Protein AF-A0A1J8PII7-F1 (afdb_monomer)

pLDDT: mean 74.42, std 17.05, range [31.91, 94.94]

Organism: NCBI:txid180088

Secondary structure (DSSP, 8-state):
-----------S-------GGG-HHHHHHHHHHHHS---HHHHHHHHHHHHGGG--HHHHHHHHHHHHTTTT-HHHHHHHHHHHHHHHHH--S-----------HHHHHHHHHHHHHHHHHHHTT-S-SSPPPHHHHHS-HHHH---------S--SHHHHHHHHHHHHHHTT----------------------HHHHHHHHHHHHHHHHHHS-HHHHHHHHHHHHHHHHHHHHHHHHHS----GGGGS--

Solvent-accessible surface area (backbone atoms only — not comparable to full-atom values): 15780 Å² total; per-residue (Å²): 136,82,85,84,80,87,77,77,78,80,68,90,77,66,73,73,68,87,46,62,71,64,38,68,66,53,55,47,46,54,49,46,39,49,77,40,99,56,53,68,72,57,43,51,50,50,40,38,71,74,44,45,95,60,52,50,66,82,80,44,45,67,58,54,48,42,40,64,73,28,74,86,38,52,66,58,20,50,52,47,46,52,52,50,45,51,52,42,64,64,54,67,85,79,74,78,75,74,66,86,70,71,84,45,71,65,56,57,49,50,54,49,55,50,51,49,52,53,49,54,37,38,76,69,68,73,51,80,82,80,82,78,50,72,64,47,72,76,57,39,70,73,73,74,58,68,61,79,72,69,70,72,87,74,66,68,66,58,55,57,53,50,51,54,50,49,52,53,40,58,74,70,68,66,73,80,87,73,91,72,90,75,94,72,93,73,93,70,90,68,71,86,70,78,45,74,66,56,52,52,52,48,47,52,52,49,46,56,48,27,76,74,75,44,57,72,70,60,30,51,54,51,43,53,52,47,52,52,50,53,51,51,53,51,50,53,48,62,71,66,54,76,78,79,54,74,68,76,80,67,76,123

Sequence (252 aa):
MKPDHTQIQFDPTAASDTRPHADPVAWKIIRTFATTEMSLPNAERGLQAHLGDRYVDSDWRPALNAVINAEEDMEMASNAIDALKQAACRRTGLRIRIPARPRSDQLSSAEAELMQSVNDLKARNRIFGELPTIDELLDPAEERDMGEFSAFEGSGDKAIADEVRRE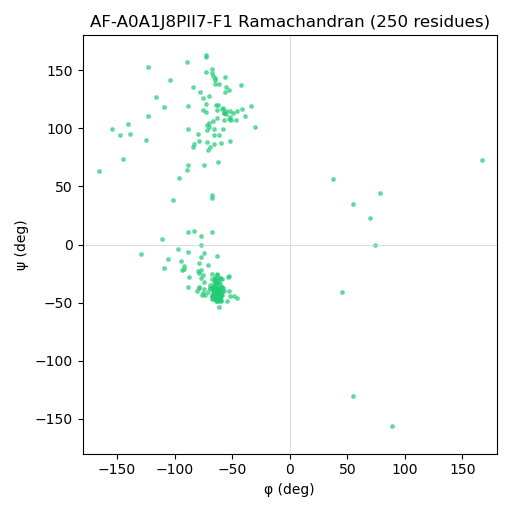IAVANGKVIDVDSDDDNDDVDDAHSLITRTDLFDLCQRIEAGCMQFGDPQFSLNLSVQLRIFRGTLRREELMTVKQSSLDQFFSV

Radius of gyration: 34.21 Å; Cα contacts (8 Å, |Δi|>4): 91; chains: 1; bounding box: 112×73×70 Å

Structure (mmCIF, N/CA/C/O backbone):
data_AF-A0A1J8PII7-F1
#
_entry.id   AF-A0A1J8PII7-F1
#
loop_
_atom_site.group_PDB
_atom_site.id
_atom_site.type_symbol
_atom_site.label_atom_id
_atom_site.label_alt_id
_atom_site.label_comp_id
_atom_site.label_asym_id
_atom_site.label_entity_id
_atom_site.label_seq_id
_atom_site.pdbx_PDB_ins_code
_atom_site.Cartn_x
_atom_site.Cartn_y
_atom_site.Cartn_z
_atom_site.occupancy
_atom_site.B_iso_or_equiv
_atom_site.auth_seq_id
_atom_site.auth_comp_id
_atom_site.auth_asym_id
_atom_site.auth_atom_id
_atom_site.pdbx_PDB_model_num
ATOM 1 N N . MET A 1 1 ? 64.831 6.147 -20.518 1.00 39.62 1 MET A N 1
ATOM 2 C CA . MET A 1 1 ? 64.067 5.226 -21.387 1.00 39.62 1 MET A CA 1
ATOM 3 C C . MET A 1 1 ? 63.007 4.560 -20.529 1.00 39.62 1 MET A C 1
ATOM 5 O O . MET A 1 1 ? 63.363 3.882 -19.577 1.00 39.62 1 MET A O 1
ATOM 9 N N . LYS A 1 2 ? 61.730 4.854 -20.791 1.00 44.66 2 LYS A N 1
ATOM 10 C CA . LYS A 1 2 ? 60.579 4.185 -20.169 1.00 44.66 2 LYS A CA 1
ATOM 11 C C . LYS A 1 2 ? 60.290 2.903 -20.956 1.00 44.66 2 LYS A C 1
ATOM 13 O O . LYS A 1 2 ? 60.257 3.003 -22.181 1.00 44.66 2 LYS A O 1
ATOM 18 N N . PRO A 1 3 ? 60.036 1.754 -20.318 1.00 43.28 3 PRO A N 1
ATOM 19 C CA . PRO A 1 3 ? 59.272 0.702 -20.954 1.00 43.28 3 PRO A CA 1
ATOM 20 C C . PRO A 1 3 ? 57.790 0.952 -20.653 1.00 43.28 3 PRO A C 1
ATOM 22 O O . PRO A 1 3 ? 57.302 0.669 -19.561 1.00 43.28 3 PRO A O 1
ATOM 25 N N . ASP A 1 4 ? 57.103 1.542 -21.628 1.00 46.56 4 ASP A N 1
ATOM 26 C CA . ASP A 1 4 ? 55.694 1.234 -21.862 1.00 46.56 4 ASP A CA 1
ATOM 27 C C . ASP A 1 4 ? 55.609 -0.229 -22.299 1.00 46.56 4 ASP A C 1
ATOM 29 O O . ASP A 1 4 ? 56.465 -0.660 -23.065 1.00 46.56 4 ASP A O 1
ATOM 33 N N . HIS A 1 5 ? 54.617 -0.965 -21.790 1.00 39.31 5 HIS A N 1
ATOM 34 C CA . HIS A 1 5 ? 53.821 -1.997 -22.478 1.00 39.31 5 HIS A CA 1
ATOM 35 C C . HIS A 1 5 ? 53.029 -2.801 -21.435 1.00 39.31 5 HIS A C 1
ATOM 37 O O . HIS A 1 5 ? 53.301 -3.970 -21.178 1.00 39.31 5 HIS A O 1
ATOM 43 N N . THR A 1 6 ? 51.994 -2.187 -20.860 1.00 40.97 6 THR A N 1
ATOM 44 C CA . THR A 1 6 ? 50.902 -2.952 -20.246 1.00 40.97 6 THR A CA 1
ATOM 45 C C . THR A 1 6 ? 49.929 -3.323 -21.362 1.00 40.97 6 THR A C 1
ATOM 47 O O . THR A 1 6 ? 48.962 -2.611 -21.624 1.00 40.97 6 THR A O 1
ATOM 50 N N . GLN A 1 7 ? 50.211 -4.417 -22.074 1.00 43.34 7 GLN A N 1
ATOM 51 C CA . GLN A 1 7 ? 49.176 -5.104 -22.843 1.00 43.34 7 GLN A CA 1
ATOM 52 C C . GLN A 1 7 ? 48.232 -5.761 -21.839 1.00 43.34 7 GLN A C 1
ATOM 54 O O . GLN A 1 7 ? 48.547 -6.794 -21.253 1.00 43.34 7 GLN A O 1
ATOM 59 N N . ILE A 1 8 ? 47.082 -5.132 -21.613 1.00 44.41 8 ILE A N 1
ATOM 60 C CA . ILE A 1 8 ? 45.964 -5.764 -20.920 1.00 44.41 8 ILE A CA 1
ATOM 61 C C . ILE A 1 8 ? 45.403 -6.797 -21.897 1.00 44.41 8 ILE A C 1
ATOM 63 O O . ILE A 1 8 ? 44.676 -6.454 -22.830 1.00 44.41 8 ILE A O 1
ATOM 67 N N . GLN A 1 9 ? 45.799 -8.058 -21.721 1.00 37.16 9 GLN A N 1
ATOM 68 C CA . GLN A 1 9 ? 45.083 -9.185 -22.303 1.00 37.16 9 GLN A CA 1
ATOM 69 C C . GLN A 1 9 ? 43.636 -9.117 -21.807 1.00 37.16 9 GLN A C 1
ATOM 71 O O . GLN A 1 9 ? 43.369 -9.254 -20.615 1.00 37.16 9 GLN A O 1
ATOM 76 N N . PHE A 1 10 ? 42.705 -8.868 -22.725 1.00 39.44 10 PHE A N 1
ATOM 77 C CA . PHE A 1 10 ? 41.295 -9.131 -22.483 1.00 39.44 10 PHE A CA 1
ATOM 78 C C . PHE A 1 10 ? 41.109 -10.646 -22.490 1.00 39.44 10 PHE A C 1
ATOM 80 O O . PHE A 1 10 ? 41.112 -11.274 -23.548 1.00 39.44 10 PHE A O 1
ATOM 87 N N . ASP A 1 11 ? 40.973 -11.223 -21.301 1.00 31.91 11 ASP A N 1
ATOM 88 C CA . ASP A 1 11 ? 40.460 -12.577 -21.135 1.00 31.91 11 ASP A CA 1
ATOM 89 C C . ASP A 1 11 ? 39.013 -12.621 -21.668 1.00 31.91 11 ASP A C 1
ATOM 91 O O . ASP A 1 11 ? 38.151 -11.909 -21.142 1.00 31.91 11 ASP A O 1
ATOM 95 N N . PRO A 1 12 ? 38.684 -13.446 -22.681 1.00 42.97 12 PRO A N 1
ATOM 96 C CA . PRO A 1 12 ? 37.316 -13.573 -23.190 1.00 42.97 12 PRO A CA 1
ATOM 97 C C . PRO A 1 12 ? 36.425 -14.424 -22.268 1.00 42.97 12 PRO A C 1
ATOM 99 O O . PRO A 1 12 ? 35.277 -14.707 -22.596 1.00 42.97 12 PRO A O 1
ATOM 102 N N . THR A 1 13 ? 36.931 -14.806 -21.095 1.00 41.41 13 THR A N 1
ATOM 103 C CA . THR A 1 13 ? 36.223 -15.597 -20.083 1.00 41.41 13 THR A CA 1
ATOM 104 C C . THR A 1 13 ? 35.705 -14.699 -18.958 1.00 41.41 13 THR A C 1
ATOM 106 O O . THR A 1 13 ? 35.747 -15.055 -17.782 1.00 41.41 13 THR A O 1
ATOM 109 N N . ALA A 1 14 ? 35.222 -13.500 -19.298 1.00 42.03 14 ALA A N 1
ATOM 110 C CA . ALA A 1 14 ? 34.395 -12.727 -18.384 1.00 42.03 14 ALA A CA 1
ATOM 111 C C . ALA A 1 14 ? 33.098 -13.516 -18.194 1.00 42.03 14 ALA A C 1
ATOM 113 O O . ALA A 1 14 ? 32.235 -13.524 -19.072 1.00 42.03 14 ALA A O 1
ATOM 114 N N . ALA A 1 15 ? 33.032 -14.250 -17.081 1.00 41.88 15 ALA A N 1
ATOM 115 C CA . ALA A 1 15 ? 31.886 -15.023 -16.645 1.00 41.88 15 ALA A CA 1
ATOM 116 C C . ALA A 1 15 ? 30.608 -14.243 -16.955 1.00 41.88 15 ALA A C 1
ATOM 118 O O . ALA A 1 15 ? 30.361 -13.185 -16.378 1.00 41.88 15 ALA A O 1
ATOM 119 N N . SER A 1 16 ? 29.840 -14.750 -17.920 1.00 46.72 16 SER A N 1
ATOM 120 C CA . SER A 1 16 ? 28.511 -14.260 -18.241 1.00 46.72 16 SER A CA 1
ATOM 121 C C . SER A 1 16 ? 27.739 -14.207 -16.937 1.00 46.72 16 SER A C 1
ATOM 123 O O . SER A 1 16 ? 27.432 -15.254 -16.364 1.00 46.72 16 SER A O 1
ATOM 125 N N . ASP A 1 17 ? 27.512 -12.993 -16.446 1.00 50.22 17 ASP A N 1
ATOM 126 C CA . ASP A 1 17 ? 26.761 -12.737 -15.234 1.00 50.22 17 ASP A CA 1
ATOM 127 C C . ASP A 1 17 ? 25.427 -13.469 -15.409 1.00 50.22 17 ASP A C 1
ATOM 129 O O . ASP A 1 17 ? 24.624 -13.133 -16.277 1.00 50.22 17 ASP A O 1
ATOM 133 N N . THR A 1 18 ? 25.233 -14.570 -14.679 1.00 58.22 18 THR A N 1
ATOM 134 C CA . THR A 1 18 ? 24.184 -15.585 -14.912 1.00 58.22 18 THR A CA 1
ATOM 135 C C . THR A 1 18 ? 22.765 -15.064 -14.662 1.00 58.22 18 THR A C 1
ATOM 137 O O . THR A 1 18 ? 21.802 -15.827 -14.589 1.00 58.22 18 THR A O 1
ATOM 140 N N . ARG A 1 19 ? 22.630 -13.753 -14.490 1.00 68.19 19 ARG A N 1
ATOM 141 C CA . ARG A 1 19 ? 21.420 -13.043 -14.135 1.00 68.19 19 ARG A CA 1
ATOM 142 C C . ARG A 1 19 ? 20.659 -12.683 -15.414 1.00 68.19 19 ARG A C 1
ATOM 144 O O . ARG A 1 19 ? 21.180 -11.917 -16.218 1.00 68.19 19 ARG A O 1
ATOM 151 N N . PRO A 1 20 ? 19.414 -13.166 -15.589 1.00 69.38 20 PRO A N 1
ATOM 152 C CA . PRO A 1 20 ? 18.610 -12.876 -16.779 1.00 69.38 20 PRO A CA 1
ATOM 153 C C . PRO A 1 20 ? 18.512 -11.368 -17.047 1.00 69.38 20 PRO A C 1
ATOM 155 O O . PRO A 1 20 ? 18.669 -10.917 -18.171 1.00 69.38 20 PRO A O 1
ATOM 158 N N . HIS A 1 21 ? 18.357 -10.574 -15.986 1.00 74.25 21 HIS A N 1
ATOM 159 C CA . HIS A 1 21 ? 18.218 -9.117 -16.035 1.00 74.25 21 HIS A CA 1
ATOM 160 C C . HIS A 1 21 ? 19.519 -8.350 -16.339 1.00 74.25 21 HIS A C 1
ATOM 162 O O . HIS A 1 21 ? 19.471 -7.137 -16.533 1.00 74.25 21 HIS A O 1
ATOM 168 N N . ALA A 1 22 ? 20.670 -9.026 -16.388 1.00 74.44 22 ALA A N 1
ATOM 169 C CA . ALA A 1 22 ? 21.935 -8.463 -16.858 1.00 74.44 22 ALA A CA 1
ATOM 170 C C . ALA A 1 22 ? 22.210 -8.808 -18.335 1.00 74.44 22 ALA A C 1
ATOM 172 O O . ALA A 1 22 ? 23.195 -8.332 -18.896 1.00 74.44 22 ALA A O 1
ATOM 173 N N . ASP A 1 23 ? 21.350 -9.613 -18.976 1.00 81.88 23 ASP A N 1
ATOM 174 C CA . ASP A 1 23 ? 21.558 -10.076 -20.345 1.00 81.88 23 ASP A CA 1
ATOM 175 C C . ASP A 1 23 ? 21.324 -8.931 -21.356 1.00 81.88 23 ASP A C 1
ATOM 177 O O . ASP A 1 23 ? 20.197 -8.441 -21.513 1.00 81.88 23 ASP A O 1
ATOM 181 N N . PRO A 1 24 ? 22.372 -8.477 -22.071 1.00 81.75 24 PRO A N 1
ATOM 182 C CA . PRO A 1 24 ? 22.264 -7.357 -22.998 1.00 81.75 24 PRO A CA 1
ATOM 183 C C . PRO A 1 24 ? 21.402 -7.677 -24.226 1.00 81.75 24 PRO A C 1
ATOM 185 O O . PRO A 1 24 ? 20.841 -6.758 -24.825 1.00 81.75 24 PRO A O 1
ATOM 188 N N . VAL A 1 25 ? 21.281 -8.951 -24.606 1.00 85.31 25 VAL A N 1
ATOM 189 C CA . VAL A 1 25 ? 20.472 -9.390 -25.748 1.00 85.31 25 VAL A CA 1
ATOM 190 C C . VAL A 1 25 ? 18.993 -9.421 -25.364 1.00 85.31 25 VAL A C 1
ATOM 192 O O . VAL A 1 25 ? 18.162 -8.970 -26.149 1.00 85.31 25 VAL A O 1
ATOM 195 N N . ALA A 1 26 ? 18.659 -9.815 -24.133 1.00 87.00 26 ALA A N 1
ATOM 196 C CA . ALA A 1 26 ? 17.288 -9.719 -23.627 1.00 87.00 26 ALA A CA 1
ATOM 197 C C . ALA A 1 26 ? 16.787 -8.261 -23.590 1.00 87.00 26 ALA A C 1
ATOM 199 O O . ALA A 1 26 ? 15.708 -7.953 -24.093 1.00 87.00 26 ALA A O 1
ATOM 200 N N . TRP A 1 27 ? 17.615 -7.321 -23.120 1.00 88.56 27 TRP A N 1
ATOM 201 C CA . TRP A 1 27 ? 17.285 -5.889 -23.178 1.00 88.56 27 TRP A CA 1
ATOM 202 C C . TRP A 1 27 ? 17.181 -5.343 -24.607 1.00 88.56 27 TRP A C 1
ATOM 204 O O . TRP A 1 27 ? 16.422 -4.406 -24.849 1.00 88.56 27 TRP A O 1
ATOM 214 N N . LYS A 1 28 ? 17.911 -5.920 -25.570 1.00 89.00 28 LYS A N 1
ATOM 215 C CA . LYS A 1 28 ? 17.776 -5.568 -26.990 1.00 89.00 28 LYS A CA 1
ATOM 216 C C . LYS A 1 28 ? 16.407 -5.980 -27.543 1.00 89.00 28 LYS A C 1
ATOM 218 O O . LYS A 1 28 ? 15.841 -5.232 -28.336 1.00 89.00 28 LYS A O 1
ATOM 223 N N . ILE A 1 29 ? 15.864 -7.117 -27.105 1.00 89.25 29 ILE A N 1
ATOM 224 C CA . ILE A 1 29 ? 14.519 -7.581 -27.485 1.00 89.25 29 ILE A CA 1
ATOM 225 C C . ILE A 1 29 ? 13.457 -6.609 -26.956 1.00 89.25 29 ILE A C 1
ATOM 227 O O . ILE A 1 29 ? 12.625 -6.153 -27.733 1.00 89.25 29 ILE A O 1
ATOM 231 N N . ILE A 1 30 ? 13.555 -6.196 -25.687 1.00 88.00 30 ILE A N 1
ATOM 232 C CA . ILE A 1 30 ? 12.675 -5.168 -25.098 1.00 88.00 30 ILE A CA 1
ATOM 233 C C . ILE A 1 30 ? 12.766 -3.840 -25.862 1.00 88.00 30 ILE A C 1
ATOM 235 O O . ILE A 1 30 ? 11.753 -3.219 -26.163 1.00 88.00 30 ILE A O 1
ATOM 239 N N . ARG A 1 31 ? 13.976 -3.409 -26.231 1.00 87.19 31 ARG A N 1
ATOM 240 C CA . ARG A 1 31 ? 14.154 -2.190 -27.031 1.00 87.19 31 ARG A CA 1
ATOM 241 C C . ARG A 1 31 ? 13.533 -2.304 -28.420 1.00 87.19 31 ARG A C 1
ATOM 243 O O . ARG A 1 31 ? 12.958 -1.342 -28.900 1.00 87.19 31 ARG A O 1
ATOM 250 N N . THR A 1 32 ? 13.630 -3.476 -29.041 1.00 87.56 32 THR A N 1
ATOM 251 C CA . THR A 1 32 ? 13.004 -3.739 -30.346 1.00 87.56 32 THR A CA 1
ATOM 252 C C . THR A 1 32 ? 11.481 -3.705 -30.235 1.00 87.56 32 THR A C 1
ATOM 254 O O . THR A 1 32 ? 10.823 -3.194 -31.132 1.00 87.56 32 THR A O 1
ATOM 257 N N . PHE A 1 33 ? 10.926 -4.187 -29.120 1.00 87.44 33 PHE A N 1
ATOM 258 C CA . PHE A 1 33 ? 9.502 -4.061 -28.808 1.00 87.44 33 PHE A CA 1
ATOM 259 C C . PHE A 1 33 ? 9.063 -2.597 -28.643 1.00 87.44 33 PHE A C 1
ATOM 261 O O . PHE A 1 33 ? 7.987 -2.243 -29.097 1.00 87.44 33 PHE A O 1
ATOM 268 N N . ALA A 1 34 ? 9.909 -1.735 -28.073 1.00 84.50 34 ALA A N 1
ATOM 269 C CA . ALA A 1 34 ? 9.610 -0.309 -27.924 1.00 84.50 34 ALA A CA 1
ATOM 270 C C . ALA A 1 34 ? 9.726 0.509 -29.222 1.00 84.50 34 ALA A C 1
ATOM 272 O O . ALA A 1 34 ? 9.103 1.558 -29.338 1.00 84.50 34 ALA A O 1
ATOM 273 N N . THR A 1 35 ? 10.549 0.074 -30.180 1.00 83.62 35 THR A N 1
ATOM 274 C CA . THR A 1 35 ? 10.832 0.843 -31.406 1.00 83.62 35 THR A CA 1
ATOM 275 C C . THR A 1 35 ? 10.148 0.307 -32.659 1.00 83.62 35 THR A C 1
ATOM 277 O O . THR A 1 35 ? 10.168 0.967 -33.694 1.00 83.62 35 THR A O 1
ATOM 280 N N . THR A 1 36 ? 9.587 -0.899 -32.601 1.00 80.75 36 THR A N 1
ATOM 281 C CA . THR A 1 36 ? 8.949 -1.584 -33.734 1.00 80.75 36 THR A CA 1
ATOM 282 C C . THR A 1 36 ? 7.510 -1.923 -33.360 1.00 80.75 36 THR A C 1
ATOM 284 O O . THR A 1 36 ? 7.247 -2.189 -32.194 1.00 80.75 36 THR A O 1
ATOM 287 N N . GLU A 1 37 ? 6.599 -2.027 -34.335 1.00 75.81 37 GLU A N 1
ATOM 288 C CA . GLU A 1 37 ? 5.221 -2.542 -34.164 1.00 75.81 37 GLU A CA 1
ATOM 289 C C . GLU A 1 37 ? 5.178 -4.055 -33.840 1.00 75.81 37 GLU A C 1
ATOM 291 O O . GLU A 1 37 ? 4.416 -4.847 -34.396 1.00 75.81 37 GLU A O 1
ATOM 296 N N . MET A 1 38 ? 6.063 -4.517 -32.963 1.00 84.19 38 MET A N 1
ATOM 297 C CA . MET A 1 38 ? 6.067 -5.880 -32.471 1.00 84.19 38 MET A CA 1
ATOM 298 C C . ME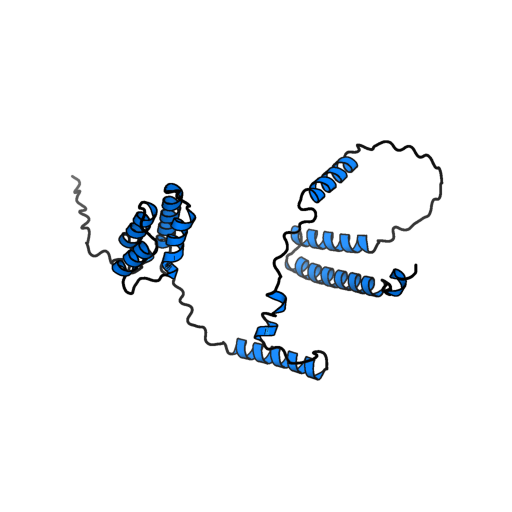T A 1 38 ? 4.972 -6.013 -31.411 1.00 84.19 38 MET A C 1
ATOM 300 O O . MET A 1 38 ? 4.905 -5.228 -30.479 1.00 84.19 38 MET A O 1
ATOM 304 N N . SER A 1 39 ? 4.125 -7.035 -31.507 1.00 86.25 39 SER A N 1
ATOM 305 C CA . SER A 1 39 ? 3.128 -7.323 -30.468 1.00 86.25 39 SER A CA 1
ATOM 306 C C . SER A 1 39 ? 3.778 -7.905 -29.205 1.00 86.25 39 SER A C 1
ATOM 308 O O . SER A 1 39 ? 4.702 -8.716 -29.326 1.00 86.25 39 SER A O 1
ATOM 310 N N . LEU A 1 40 ? 3.217 -7.630 -28.023 1.00 87.25 40 LEU A N 1
ATOM 311 C CA . LEU A 1 40 ? 3.673 -8.175 -26.732 1.00 87.25 40 LEU A CA 1
ATOM 312 C C . LEU A 1 40 ? 3.957 -9.699 -26.749 1.00 87.25 40 LEU A C 1
ATOM 314 O O . LEU A 1 40 ? 5.059 -10.087 -26.355 1.00 87.25 40 LEU A O 1
ATOM 318 N N . PRO A 1 41 ? 3.089 -10.573 -27.308 1.00 89.69 41 PRO A N 1
ATOM 319 C CA . PRO A 1 41 ? 3.357 -12.017 -27.340 1.00 89.69 41 PRO A CA 1
ATOM 320 C C . PRO A 1 41 ? 4.598 -12.409 -28.158 1.00 89.69 41 PRO A C 1
ATOM 322 O O . PRO A 1 41 ? 5.212 -13.448 -27.917 1.00 89.69 41 PRO A O 1
ATOM 325 N N . ASN A 1 42 ? 4.982 -11.597 -29.148 1.00 88.44 42 ASN A N 1
ATOM 326 C CA . ASN A 1 42 ? 6.190 -11.828 -29.942 1.00 88.44 42 ASN A CA 1
ATOM 327 C C . ASN A 1 42 ? 7.446 -11.388 -29.179 1.00 88.44 42 ASN A C 1
ATOM 329 O O . ASN A 1 42 ? 8.467 -12.072 -29.262 1.00 88.44 42 ASN A O 1
ATOM 333 N N . ALA A 1 43 ? 7.360 -10.303 -28.404 1.00 89.12 43 ALA A N 1
ATOM 334 C CA . ALA A 1 43 ? 8.437 -9.863 -27.522 1.00 89.12 43 ALA A CA 1
ATOM 335 C C . ALA A 1 43 ? 8.696 -10.889 -26.404 1.00 89.12 43 ALA A C 1
ATOM 337 O O . ALA A 1 43 ? 9.839 -11.296 -26.196 1.00 89.12 43 ALA A O 1
ATOM 338 N N . GLU A 1 44 ? 7.639 -11.384 -25.754 1.00 89.69 44 GLU A N 1
ATOM 339 C CA . GLU A 1 44 ? 7.716 -12.442 -24.737 1.00 89.69 44 GLU A CA 1
ATOM 340 C C . GLU A 1 44 ? 8.301 -13.736 -25.303 1.00 89.69 44 GLU A C 1
ATOM 342 O O . GLU A 1 44 ? 9.226 -14.301 -24.720 1.00 89.69 44 GLU A O 1
ATOM 347 N N . ARG A 1 45 ? 7.847 -14.170 -26.488 1.00 91.56 45 ARG A N 1
ATOM 348 C CA . ARG A 1 45 ? 8.415 -15.342 -27.169 1.00 91.56 45 ARG A CA 1
ATOM 349 C C . ARG A 1 45 ? 9.897 -15.150 -27.487 1.00 91.56 45 ARG A C 1
ATOM 351 O O . ARG A 1 45 ? 10.667 -16.095 -27.349 1.00 91.56 45 ARG A O 1
ATOM 358 N N . GLY A 1 46 ? 10.308 -13.946 -27.888 1.00 90.31 46 GLY A N 1
ATOM 359 C CA . GLY A 1 46 ? 11.714 -13.607 -28.112 1.00 90.31 46 GLY A CA 1
ATOM 360 C C . GLY A 1 46 ? 12.547 -13.721 -26.834 1.00 90.31 46 GLY A C 1
ATOM 361 O O . GLY A 1 46 ? 13.615 -14.334 -26.846 1.00 90.31 46 GLY A O 1
ATOM 362 N N . LEU A 1 47 ? 12.041 -13.188 -25.718 1.00 89.56 47 LEU A N 1
ATOM 363 C CA . LEU A 1 47 ? 12.692 -13.294 -24.410 1.00 89.56 47 LEU A CA 1
ATOM 364 C C . LEU A 1 47 ? 12.774 -14.743 -23.937 1.00 89.56 47 LEU A C 1
ATOM 366 O O . LEU A 1 47 ? 13.832 -15.169 -23.484 1.00 89.56 47 LEU A O 1
ATOM 370 N N . GLN A 1 48 ? 11.693 -15.507 -24.074 1.00 89.94 48 GLN A N 1
ATOM 371 C CA . GLN A 1 48 ? 11.640 -16.907 -23.674 1.00 89.94 48 GLN A CA 1
ATOM 372 C C . GLN A 1 48 ? 12.560 -17.778 -24.537 1.00 89.94 48 GLN A C 1
ATOM 374 O O . GLN A 1 48 ? 13.259 -18.633 -24.003 1.00 89.94 48 GLN A O 1
ATOM 379 N N . ALA A 1 49 ? 12.627 -17.540 -25.849 1.00 90.81 49 ALA A N 1
ATOM 380 C CA . ALA A 1 49 ? 13.539 -18.255 -26.739 1.00 90.81 49 ALA A CA 1
ATOM 381 C C . ALA A 1 49 ? 15.016 -17.960 -26.422 1.00 90.81 49 ALA A C 1
ATOM 383 O O . ALA A 1 49 ? 15.852 -18.855 -26.512 1.00 90.81 49 ALA A O 1
ATOM 384 N N . HIS A 1 50 ? 15.338 -16.719 -26.039 1.00 87.75 50 HIS A N 1
ATOM 385 C CA . HIS A 1 50 ? 16.709 -16.304 -25.724 1.00 87.75 50 HIS A CA 1
ATOM 386 C C . HIS A 1 50 ? 17.155 -16.708 -24.310 1.00 87.75 50 HIS A C 1
ATOM 388 O O . HIS A 1 50 ? 18.292 -17.128 -24.094 1.00 87.75 50 HIS A O 1
ATOM 394 N N . LEU A 1 51 ? 16.268 -16.589 -23.322 1.00 85.44 51 LEU A N 1
ATOM 395 C CA . LEU A 1 51 ? 16.582 -16.862 -21.918 1.00 85.44 51 LEU A CA 1
ATOM 396 C C . LEU A 1 51 ? 16.292 -18.313 -21.508 1.00 85.44 51 LEU A C 1
ATOM 398 O O . LEU A 1 51 ? 16.886 -18.781 -20.533 1.00 85.44 51 LEU A O 1
ATOM 402 N N . GLY A 1 52 ? 15.431 -19.025 -22.240 1.00 88.06 52 GLY A N 1
ATOM 403 C CA . GLY A 1 52 ? 15.030 -20.402 -21.950 1.00 88.06 52 GLY A CA 1
ATOM 404 C C . GLY A 1 52 ? 14.480 -20.541 -20.531 1.00 88.06 52 GLY A C 1
ATOM 405 O O . GLY A 1 52 ? 13.691 -19.713 -20.076 1.00 88.06 52 GLY A O 1
ATOM 406 N N . ASP A 1 53 ? 14.986 -21.527 -19.791 1.00 83.56 53 ASP A N 1
ATOM 407 C CA . ASP A 1 53 ? 14.618 -21.800 -18.391 1.00 83.56 53 ASP A CA 1
ATOM 408 C C . ASP A 1 53 ? 14.984 -20.666 -17.414 1.00 83.56 53 ASP A C 1
ATOM 410 O O . ASP A 1 53 ? 14.593 -20.680 -16.247 1.00 83.56 53 ASP A O 1
ATOM 414 N N . ARG A 1 54 ? 15.756 -19.669 -17.867 1.00 80.88 54 ARG A N 1
ATOM 415 C CA . ARG A 1 54 ? 16.109 -18.480 -17.079 1.00 80.88 54 ARG A CA 1
ATOM 416 C C . ARG A 1 54 ? 15.081 -17.353 -17.219 1.00 80.88 54 ARG A C 1
ATOM 418 O O . ARG A 1 54 ? 15.212 -16.336 -16.535 1.00 80.88 54 ARG A O 1
ATOM 425 N N . TYR A 1 55 ? 14.095 -17.495 -18.106 1.00 85.62 55 TYR A N 1
ATOM 426 C CA . TYR A 1 55 ? 13.013 -16.529 -18.247 1.00 85.62 55 TYR A CA 1
ATOM 427 C C . TYR A 1 55 ? 12.056 -16.626 -17.056 1.00 85.62 55 TYR A C 1
ATOM 429 O O . TYR A 1 55 ? 11.454 -17.665 -16.801 1.00 85.62 55 TYR A O 1
ATOM 437 N N . VAL A 1 56 ? 11.905 -15.516 -16.339 1.00 85.00 56 VAL A N 1
ATOM 438 C CA . VAL A 1 56 ? 10.913 -15.363 -15.277 1.00 85.00 56 VAL A CA 1
ATOM 439 C C . VAL A 1 56 ? 10.056 -14.166 -15.642 1.00 85.00 56 VAL A C 1
ATOM 441 O O . VAL A 1 56 ? 10.529 -13.033 -15.604 1.00 85.00 56 VAL A O 1
ATOM 444 N N . ASP A 1 57 ? 8.802 -14.418 -15.995 1.00 84.00 57 ASP A N 1
ATOM 445 C CA . ASP A 1 57 ? 7.852 -13.396 -16.440 1.00 84.00 57 ASP A CA 1
ATOM 446 C C . ASP A 1 57 ? 7.755 -12.215 -15.451 1.00 84.00 57 ASP A C 1
ATOM 448 O O . ASP A 1 57 ? 7.900 -11.057 -15.839 1.00 84.00 57 ASP A O 1
ATOM 452 N N . SER A 1 58 ? 7.679 -12.486 -14.141 1.00 83.50 58 SER A N 1
ATOM 453 C CA . SER A 1 58 ? 7.640 -11.438 -13.107 1.00 83.50 58 SER A CA 1
ATOM 454 C C . SER A 1 58 ? 8.858 -10.507 -13.105 1.00 83.50 58 SER A C 1
ATOM 456 O O . SER A 1 58 ? 8.737 -9.349 -12.713 1.00 83.50 58 SER A O 1
ATOM 458 N N . ASP A 1 59 ? 10.029 -10.999 -13.523 1.00 82.94 59 ASP A N 1
ATOM 459 C CA . ASP A 1 59 ? 11.259 -10.204 -13.571 1.00 82.94 59 ASP A CA 1
ATOM 460 C C . ASP A 1 59 ? 11.263 -9.249 -14.788 1.00 82.94 59 ASP A C 1
ATOM 462 O O . ASP A 1 59 ? 11.950 -8.227 -14.753 1.00 82.94 59 ASP A O 1
ATOM 466 N N . TRP A 1 60 ? 10.479 -9.542 -15.837 1.00 87.44 60 TRP A N 1
ATOM 467 C CA . TRP A 1 60 ? 10.434 -8.786 -17.099 1.00 87.44 60 TRP A CA 1
ATOM 468 C C . TRP A 1 60 ? 9.148 -7.979 -17.314 1.00 87.44 60 TRP A C 1
ATOM 470 O O . TRP A 1 60 ? 9.174 -7.000 -18.062 1.00 87.44 60 TRP A O 1
ATOM 480 N N . ARG A 1 61 ? 8.053 -8.309 -16.616 1.00 88.38 61 ARG A N 1
ATOM 481 C CA . ARG A 1 61 ? 6.787 -7.552 -16.639 1.00 88.38 61 ARG A CA 1
ATOM 482 C C . ARG A 1 61 ? 6.949 -6.044 -16.445 1.00 88.38 61 ARG A C 1
ATOM 484 O O . ARG A 1 61 ? 6.330 -5.309 -17.207 1.00 88.38 61 ARG A O 1
ATOM 491 N N . PRO A 1 62 ? 7.773 -5.538 -15.503 1.00 87.50 62 PRO A N 1
ATOM 492 C CA . PRO A 1 62 ? 7.949 -4.094 -15.353 1.00 87.50 62 PRO A CA 1
ATOM 493 C C . PRO A 1 62 ? 8.499 -3.423 -16.617 1.00 87.50 62 PRO A C 1
ATOM 495 O O . PRO A 1 62 ? 8.087 -2.318 -16.949 1.00 87.50 62 PRO A O 1
ATOM 498 N N . ALA A 1 63 ? 9.397 -4.098 -17.342 1.00 85.81 63 ALA A N 1
ATOM 499 C CA . ALA A 1 63 ? 9.966 -3.583 -18.583 1.00 85.81 63 ALA A CA 1
ATOM 500 C C . ALA A 1 63 ? 8.967 -3.644 -19.747 1.00 85.81 63 ALA A C 1
ATOM 502 O O . ALA A 1 63 ? 8.899 -2.708 -20.534 1.00 85.81 63 ALA A O 1
ATOM 503 N N . LEU A 1 64 ? 8.165 -4.710 -19.833 1.00 87.06 64 LEU A N 1
ATOM 504 C CA . LEU A 1 64 ? 7.112 -4.842 -20.845 1.00 87.06 64 LEU A CA 1
ATOM 505 C C . LEU A 1 64 ? 5.984 -3.824 -20.623 1.00 87.06 64 LEU A C 1
ATOM 507 O O . LEU A 1 64 ? 5.588 -3.135 -21.558 1.00 87.06 64 LEU A O 1
ATOM 511 N N . ASN A 1 65 ? 5.536 -3.654 -19.377 1.00 87.50 65 ASN A N 1
ATOM 512 C CA . ASN A 1 65 ? 4.525 -2.661 -19.017 1.00 87.50 65 ASN A CA 1
ATOM 513 C C . ASN A 1 65 ? 5.014 -1.231 -19.242 1.00 87.50 65 ASN A C 1
ATOM 515 O O . ASN A 1 65 ? 4.227 -0.392 -19.653 1.00 87.50 65 ASN A O 1
ATOM 519 N N . ALA A 1 66 ? 6.298 -0.942 -19.012 1.00 86.44 66 ALA A N 1
ATOM 520 C CA . ALA A 1 66 ? 6.852 0.380 -19.297 1.00 86.44 66 ALA A CA 1
ATOM 521 C C . ALA A 1 66 ? 6.738 0.756 -20.783 1.00 86.44 66 ALA A C 1
ATOM 523 O O . ALA A 1 66 ? 6.526 1.921 -21.093 1.00 86.44 66 ALA A O 1
ATOM 524 N N . VAL A 1 67 ? 6.843 -0.220 -21.691 1.00 85.31 67 VAL A N 1
ATOM 525 C CA . VAL A 1 67 ? 6.643 0.003 -23.130 1.00 85.31 67 VAL A CA 1
ATOM 526 C C . VAL A 1 67 ? 5.163 0.164 -23.468 1.00 85.31 67 VAL A C 1
ATOM 528 O O . VAL A 1 67 ? 4.811 1.050 -24.233 1.00 85.31 67 VAL A O 1
ATOM 531 N N . ILE A 1 68 ? 4.292 -0.658 -22.875 1.00 85.88 68 ILE A N 1
ATOM 532 C CA . ILE A 1 68 ? 2.839 -0.595 -23.110 1.00 85.88 68 ILE A CA 1
ATOM 533 C C . ILE A 1 68 ? 2.250 0.726 -22.597 1.00 85.88 68 ILE A C 1
ATOM 535 O O . ILE A 1 68 ? 1.451 1.353 -23.281 1.00 85.88 68 ILE A O 1
ATOM 539 N N . ASN A 1 69 ? 2.674 1.166 -21.413 1.00 85.31 69 ASN A N 1
ATOM 540 C CA . ASN A 1 69 ? 2.174 2.376 -20.759 1.00 85.31 69 ASN A CA 1
ATOM 541 C C . ASN A 1 69 ? 2.745 3.668 -21.352 1.00 85.31 69 ASN A C 1
ATOM 543 O O . ASN A 1 69 ? 2.291 4.745 -20.985 1.00 85.31 69 ASN A O 1
ATOM 547 N N . ALA A 1 70 ? 3.758 3.582 -22.217 1.00 83.69 70 ALA A N 1
ATOM 548 C CA . ALA A 1 70 ? 4.332 4.754 -22.862 1.00 83.69 70 ALA A CA 1
ATOM 549 C C . ALA A 1 70 ? 3.461 5.290 -24.012 1.00 83.69 70 ALA A C 1
ATOM 551 O O . ALA A 1 70 ? 3.867 6.270 -24.615 1.00 83.69 70 ALA A O 1
ATOM 552 N N . GLU A 1 71 ? 2.305 4.671 -24.315 1.00 68.25 71 GLU A N 1
ATOM 553 C CA . GLU A 1 71 ? 1.284 5.159 -25.267 1.00 68.25 71 GLU A CA 1
ATOM 554 C C . GLU A 1 71 ? 1.886 5.840 -26.518 1.00 68.25 71 GLU A C 1
ATOM 556 O O . GLU A 1 71 ? 1.599 6.993 -26.816 1.00 68.25 71 GLU A O 1
ATOM 561 N N . GLU A 1 72 ? 2.754 5.115 -27.239 1.00 66.62 72 GLU A N 1
ATOM 562 C CA . GLU A 1 72 ? 3.445 5.549 -28.476 1.00 66.62 72 GLU A CA 1
ATOM 563 C C . GLU A 1 72 ? 4.599 6.566 -28.314 1.00 66.62 72 GLU A C 1
ATOM 565 O O . GLU A 1 72 ? 5.279 6.891 -29.291 1.00 66.62 72 GLU A O 1
ATOM 570 N N . ASP A 1 73 ? 4.919 7.005 -27.097 1.00 82.69 73 ASP A N 1
ATOM 571 C CA . ASP A 1 73 ? 6.100 7.822 -26.809 1.00 82.69 73 ASP A CA 1
ATOM 572 C C . ASP A 1 73 ? 7.373 6.955 -26.732 1.00 82.69 73 ASP A C 1
ATOM 574 O O . ASP A 1 73 ? 7.748 6.379 -25.701 1.00 82.69 73 ASP A O 1
ATOM 578 N N . MET A 1 74 ? 8.070 6.880 -27.868 1.00 81.44 74 MET A N 1
ATOM 579 C CA . MET A 1 74 ? 9.321 6.135 -28.014 1.00 81.44 74 MET A CA 1
ATOM 580 C C . MET A 1 74 ? 10.439 6.657 -27.093 1.00 81.44 74 MET A C 1
ATOM 582 O O . MET A 1 74 ? 11.268 5.865 -26.630 1.00 81.44 74 MET A O 1
ATOM 586 N N . GLU A 1 75 ? 10.478 7.962 -26.799 1.00 82.19 75 GLU A N 1
ATOM 587 C CA . GLU A 1 75 ? 11.484 8.534 -25.899 1.00 82.19 75 GLU A CA 1
ATOM 588 C C . GLU A 1 75 ? 11.188 8.159 -24.445 1.00 82.19 75 GLU A C 1
ATOM 590 O O . GLU A 1 75 ? 12.094 7.731 -23.721 1.00 82.19 75 GLU A O 1
ATOM 595 N N . MET A 1 76 ? 9.924 8.233 -24.026 1.00 82.56 76 MET A N 1
ATOM 596 C CA . MET A 1 76 ? 9.492 7.810 -22.694 1.00 82.56 76 MET A CA 1
ATOM 597 C C . MET A 1 76 ? 9.742 6.315 -22.469 1.00 82.56 76 MET A C 1
ATOM 599 O O . MET A 1 76 ? 10.325 5.938 -21.446 1.00 82.56 76 MET A O 1
ATOM 603 N N . ALA A 1 77 ? 9.398 5.469 -23.446 1.00 85.25 77 ALA A N 1
ATOM 604 C CA . ALA A 1 77 ? 9.662 4.033 -23.395 1.00 85.25 77 ALA A CA 1
ATOM 605 C C . ALA A 1 77 ? 11.168 3.735 -23.290 1.00 85.25 77 ALA A C 1
ATOM 607 O O . ALA A 1 77 ? 11.590 2.938 -22.447 1.00 85.25 77 ALA A O 1
ATOM 608 N N . SER A 1 78 ? 12.004 4.399 -24.098 1.00 83.88 78 SER A N 1
ATOM 609 C CA . SER A 1 78 ? 13.460 4.202 -24.067 1.00 83.88 78 SER A CA 1
ATOM 610 C C . SER A 1 78 ? 14.073 4.649 -22.736 1.00 83.88 78 SER A C 1
ATOM 612 O O . SER A 1 78 ? 14.899 3.929 -22.169 1.00 83.88 78 SER A O 1
ATOM 614 N N . ASN A 1 79 ? 13.638 5.792 -22.199 1.00 85.12 79 ASN A N 1
ATOM 615 C CA . ASN A 1 79 ? 14.097 6.304 -20.908 1.00 85.12 79 ASN A CA 1
ATOM 616 C C . ASN A 1 79 ? 13.713 5.365 -19.756 1.00 85.12 79 ASN A C 1
ATOM 618 O O . ASN A 1 79 ? 14.544 5.068 -18.892 1.00 85.12 79 ASN A O 1
ATOM 622 N N . ALA A 1 80 ? 12.485 4.841 -19.765 1.00 85.44 80 ALA A N 1
ATOM 623 C CA . ALA A 1 80 ? 12.026 3.875 -18.773 1.00 85.44 80 ALA A CA 1
ATOM 624 C C . ALA A 1 80 ? 12.810 2.553 -18.857 1.00 85.44 80 ALA A C 1
ATOM 626 O O . ALA A 1 80 ? 13.242 2.022 -17.831 1.00 85.44 80 ALA A O 1
ATOM 627 N N . ILE A 1 81 ? 13.068 2.047 -20.070 1.00 85.88 81 ILE A N 1
ATOM 628 C CA . ILE A 1 81 ? 13.885 0.845 -20.287 1.00 85.88 81 ILE A CA 1
ATOM 629 C C . ILE A 1 81 ? 15.310 1.046 -19.771 1.00 85.88 81 ILE A C 1
ATOM 631 O O . ILE A 1 81 ? 15.834 0.173 -19.078 1.00 85.88 81 ILE A O 1
ATOM 635 N N . ASP A 1 82 ? 15.956 2.172 -20.080 1.00 85.81 82 ASP A N 1
ATOM 636 C CA . ASP A 1 82 ? 17.329 2.418 -19.641 1.00 85.81 82 ASP A CA 1
ATOM 637 C C . ASP A 1 82 ? 17.414 2.629 -18.121 1.00 85.81 82 ASP A C 1
ATOM 639 O O . ASP A 1 82 ?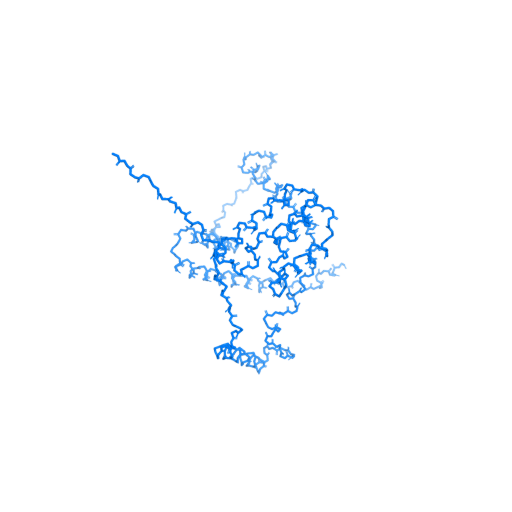 18.354 2.132 -17.492 1.00 85.81 82 ASP A O 1
ATOM 643 N N . ALA A 1 83 ? 16.413 3.260 -17.498 1.00 85.75 83 ALA A N 1
ATOM 644 C CA . ALA A 1 83 ? 16.307 3.351 -16.042 1.00 85.75 83 ALA A CA 1
ATOM 645 C C . ALA A 1 83 ? 16.162 1.963 -15.391 1.00 85.75 83 ALA A C 1
ATOM 647 O O . ALA A 1 83 ? 16.879 1.642 -14.438 1.00 85.75 83 ALA A O 1
ATOM 648 N N . LEU A 1 84 ? 15.296 1.103 -15.938 1.00 84.75 84 LEU A N 1
ATOM 649 C CA . LEU A 1 84 ? 15.100 -0.267 -15.456 1.00 84.75 84 LEU A CA 1
ATOM 650 C C . LEU A 1 84 ? 16.341 -1.136 -15.670 1.00 84.75 84 LEU A C 1
ATOM 652 O O . LEU A 1 84 ? 16.725 -1.892 -14.777 1.00 84.75 84 LEU A O 1
ATOM 656 N N . LYS A 1 85 ? 17.022 -0.984 -16.807 1.00 83.75 85 LYS A N 1
ATOM 657 C CA . LYS A 1 85 ? 18.292 -1.654 -17.091 1.00 83.75 85 LYS A CA 1
ATOM 658 C C . LYS A 1 85 ? 19.373 -1.231 -16.100 1.00 83.75 85 LYS A C 1
ATOM 660 O O . LYS A 1 85 ? 20.078 -2.081 -15.563 1.00 83.75 85 LYS A O 1
ATOM 665 N N . GLN A 1 86 ? 19.492 0.063 -15.806 1.00 82.12 86 GLN A N 1
ATOM 666 C CA . GLN A 1 86 ? 20.435 0.557 -14.800 1.00 82.12 86 GLN A CA 1
ATOM 667 C C . GLN A 1 86 ? 20.095 0.043 -13.397 1.00 82.12 86 GLN A C 1
ATOM 669 O O . GLN A 1 86 ? 20.994 -0.383 -12.672 1.00 82.12 86 GLN A O 1
ATOM 674 N N . ALA A 1 87 ? 18.815 0.033 -13.018 1.00 79.00 87 ALA A N 1
ATOM 675 C CA . ALA A 1 87 ? 18.362 -0.520 -11.745 1.00 79.00 87 ALA A CA 1
ATOM 676 C C . ALA A 1 87 ? 18.660 -2.027 -11.640 1.00 79.00 87 ALA A C 1
ATOM 678 O O . ALA A 1 87 ? 19.141 -2.494 -10.607 1.00 79.00 87 ALA A O 1
ATOM 679 N N . ALA A 1 88 ? 18.452 -2.776 -12.724 1.00 74.25 88 ALA A N 1
ATOM 680 C CA . ALA A 1 88 ? 18.780 -4.193 -12.818 1.00 74.25 88 ALA A CA 1
ATOM 681 C C . ALA A 1 88 ? 20.290 -4.453 -12.695 1.00 74.25 88 ALA A C 1
ATOM 683 O O . ALA A 1 88 ? 20.687 -5.343 -11.947 1.00 74.25 88 ALA A O 1
ATOM 684 N N . CYS A 1 89 ? 21.140 -3.648 -13.339 1.00 72.44 89 CYS A N 1
ATOM 685 C CA . CYS A 1 89 ? 22.597 -3.739 -13.187 1.00 72.44 89 CYS A CA 1
ATOM 686 C C . CYS A 1 89 ? 23.062 -3.421 -11.755 1.00 72.44 89 CYS A C 1
ATOM 688 O O . CYS A 1 89 ? 24.037 -3.995 -11.274 1.00 72.44 89 CYS A O 1
ATOM 690 N N . ARG A 1 90 ? 22.362 -2.513 -11.061 1.00 72.38 90 ARG A N 1
ATOM 691 C CA . ARG A 1 90 ? 22.659 -2.121 -9.673 1.00 72.38 90 ARG A CA 1
ATOM 692 C C . ARG A 1 90 ? 22.154 -3.117 -8.632 1.00 72.38 90 ARG A C 1
ATOM 694 O O . ARG A 1 90 ? 22.612 -3.062 -7.492 1.00 72.38 90 ARG A O 1
ATOM 701 N N . ARG A 1 91 ? 21.251 -4.036 -8.993 1.00 67.50 91 ARG A N 1
ATOM 702 C CA . ARG A 1 91 ? 20.848 -5.151 -8.127 1.00 67.50 91 ARG A CA 1
ATOM 703 C C . ARG A 1 91 ? 22.017 -6.123 -7.986 1.00 67.50 91 ARG A C 1
ATOM 705 O O . ARG A 1 91 ? 22.105 -7.126 -8.689 1.00 67.50 91 ARG A O 1
ATOM 712 N N . THR A 1 92 ? 22.931 -5.836 -7.063 1.00 55.59 92 THR A N 1
ATOM 713 C CA . THR A 1 92 ? 23.853 -6.841 -6.526 1.00 55.59 92 THR A CA 1
ATOM 714 C C . THR A 1 92 ? 23.010 -7.994 -5.984 1.00 55.59 92 THR A C 1
ATOM 716 O O . THR A 1 92 ? 21.952 -7.778 -5.398 1.00 55.59 92 THR A O 1
ATOM 719 N N . GLY A 1 93 ? 23.405 -9.229 -6.288 1.00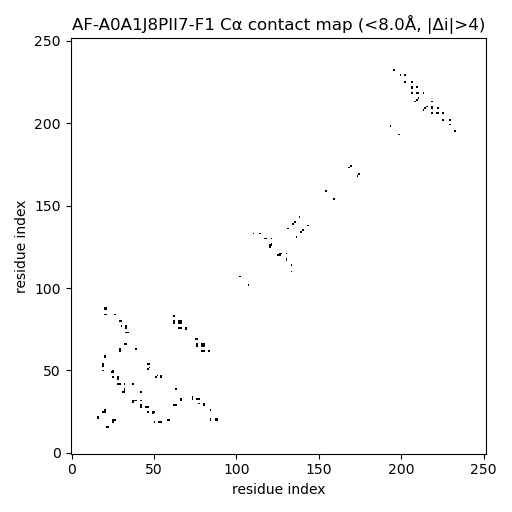 53.66 93 GLY A N 1
ATOM 720 C CA . GLY A 1 93 ? 22.574 -10.431 -6.183 1.00 53.66 93 GLY A CA 1
ATOM 721 C C . GLY A 1 93 ? 22.176 -10.882 -4.771 1.00 53.66 93 GLY A C 1
ATOM 722 O O . GLY A 1 93 ? 22.137 -12.083 -4.527 1.00 53.66 93 GLY A O 1
ATOM 723 N N . LEU A 1 94 ? 21.832 -9.985 -3.846 1.00 49.50 94 LEU A N 1
ATOM 724 C CA . LEU A 1 94 ? 21.107 -10.329 -2.624 1.00 49.50 94 LEU A CA 1
ATOM 725 C C . LEU A 1 94 ? 19.635 -10.613 -2.958 1.00 49.50 94 LEU A C 1
ATOM 727 O O . LEU A 1 94 ? 18.713 -9.893 -2.585 1.00 49.50 94 LEU A O 1
ATOM 731 N N . ARG A 1 95 ? 19.409 -11.725 -3.665 1.00 44.81 95 ARG A N 1
ATOM 732 C CA . ARG A 1 95 ? 18.128 -12.431 -3.626 1.00 44.81 95 ARG A CA 1
ATOM 733 C C . ARG A 1 95 ? 18.074 -13.085 -2.246 1.00 44.81 95 ARG A C 1
ATOM 735 O O . ARG A 1 95 ? 18.511 -14.221 -2.080 1.00 44.81 95 ARG A O 1
ATOM 742 N N . ILE A 1 96 ? 17.567 -12.368 -1.242 1.00 47.00 96 ILE A N 1
ATOM 743 C CA . ILE A 1 96 ? 17.095 -13.014 -0.016 1.00 47.00 96 ILE A CA 1
ATOM 744 C C . ILE A 1 96 ? 15.886 -13.844 -0.452 1.00 47.00 96 ILE A C 1
ATOM 746 O O . ILE A 1 96 ? 14.753 -13.372 -0.470 1.00 47.00 96 ILE A O 1
ATOM 750 N N . ARG A 1 97 ? 16.134 -15.077 -0.905 1.00 42.41 97 ARG A N 1
ATOM 751 C CA . ARG A 1 97 ? 15.097 -16.099 -0.939 1.00 42.41 97 ARG A CA 1
ATOM 752 C C . ARG A 1 97 ? 14.771 -16.349 0.519 1.00 42.41 97 ARG A C 1
ATOM 754 O O . ARG A 1 97 ? 15.492 -17.089 1.175 1.00 42.41 97 ARG A O 1
ATOM 761 N N . ILE A 1 98 ? 13.750 -15.671 1.031 1.00 45.56 98 ILE A N 1
ATOM 762 C CA . ILE A 1 98 ? 13.126 -16.054 2.289 1.00 45.56 98 ILE A CA 1
ATOM 763 C C . ILE A 1 98 ? 12.549 -17.444 1.994 1.00 45.56 98 ILE A C 1
ATOM 765 O O . ILE A 1 98 ? 11.644 -17.541 1.161 1.00 45.56 98 ILE A O 1
ATOM 769 N N . PRO A 1 99 ? 13.103 -18.539 2.549 1.00 44.97 99 PRO A N 1
ATOM 770 C CA . PRO A 1 99 ? 12.445 -19.836 2.454 1.00 44.97 99 PRO A CA 1
ATOM 771 C C . PRO A 1 99 ? 11.045 -19.657 3.037 1.00 44.97 99 PRO A C 1
ATOM 773 O O . PRO A 1 99 ? 10.914 -18.885 3.987 1.00 44.97 99 PRO A O 1
ATOM 776 N N . ALA A 1 100 ? 10.022 -20.327 2.492 1.00 48.44 100 ALA A N 1
ATOM 777 C CA . ALA A 1 100 ? 8.697 -20.344 3.110 1.00 48.44 100 ALA A CA 1
ATOM 778 C C . ALA A 1 100 ? 8.891 -20.632 4.601 1.00 48.44 100 ALA A C 1
ATOM 780 O O . ALA A 1 100 ? 9.359 -21.711 4.973 1.00 48.44 100 ALA A O 1
ATOM 781 N N . ARG A 1 101 ? 8.703 -19.597 5.427 1.00 51.56 101 ARG A N 1
ATOM 782 C CA . ARG A 1 101 ? 9.088 -19.648 6.831 1.00 51.56 101 ARG A CA 1
ATOM 783 C C . ARG A 1 101 ? 8.195 -20.730 7.431 1.00 51.56 101 ARG A C 1
ATOM 785 O O . ARG A 1 101 ? 6.977 -20.588 7.311 1.00 51.56 101 ARG A O 1
ATOM 792 N N . PRO A 1 102 ? 8.741 -21.814 8.008 1.00 59.19 102 PRO A N 1
ATOM 793 C CA . PRO A 1 102 ? 7.898 -22.734 8.757 1.00 59.19 102 PRO A CA 1
ATOM 794 C C . PRO A 1 102 ? 7.130 -21.891 9.779 1.00 59.19 102 PRO A C 1
ATOM 796 O O . PRO A 1 102 ? 7.739 -20.995 10.379 1.00 59.19 102 PRO A O 1
ATOM 799 N N . ARG A 1 103 ? 5.803 -22.094 9.896 1.00 60.34 103 ARG A N 1
ATOM 800 C CA . ARG A 1 103 ? 4.979 -21.407 10.906 1.00 60.34 103 ARG A CA 1
ATOM 801 C C . ARG A 1 103 ? 5.750 -21.500 12.216 1.00 60.34 103 ARG A C 1
ATOM 803 O O . ARG A 1 103 ? 6.045 -22.604 12.665 1.00 60.34 103 ARG A O 1
ATOM 810 N N . SER A 1 104 ? 6.196 -20.363 12.743 1.00 76.00 104 SER A N 1
ATOM 811 C CA . SER A 1 104 ? 6.987 -20.394 13.964 1.00 76.00 104 SER A CA 1
ATOM 812 C C . SER A 1 104 ? 6.085 -20.871 15.091 1.00 76.00 104 SER A C 1
ATOM 814 O O . SER A 1 104 ? 4.909 -20.512 15.131 1.00 76.00 104 SER A O 1
ATOM 816 N N . ASP A 1 105 ? 6.636 -21.628 16.035 1.00 78.00 105 ASP A N 1
ATOM 817 C CA . ASP A 1 105 ? 5.889 -22.069 17.219 1.00 78.00 105 ASP A CA 1
ATOM 818 C C . ASP A 1 105 ? 5.256 -20.880 17.962 1.00 78.00 105 ASP A C 1
ATOM 820 O O . ASP A 1 105 ? 4.182 -20.994 18.543 1.00 78.00 105 ASP A O 1
ATOM 824 N N . GLN A 1 106 ? 5.878 -19.701 17.858 1.00 84.31 106 GLN A N 1
ATOM 825 C CA . GLN A 1 106 ? 5.348 -18.433 18.357 1.00 84.31 106 GLN A CA 1
ATOM 826 C C . GLN A 1 106 ? 4.049 -17.998 17.670 1.00 84.31 106 GLN A C 1
ATOM 828 O O . GLN A 1 106 ? 3.142 -17.539 18.355 1.00 84.31 106 GLN A O 1
ATOM 833 N N . LEU A 1 107 ? 3.950 -18.125 16.341 1.00 82.56 107 LEU A N 1
ATOM 834 C CA . LEU A 1 107 ? 2.722 -17.794 15.614 1.00 82.56 107 LEU A CA 1
ATOM 835 C C . LEU A 1 107 ? 1.608 -18.769 15.987 1.00 82.56 107 LEU A C 1
ATOM 837 O O . LEU A 1 107 ? 0.506 -18.327 16.274 1.00 82.56 107 LEU A O 1
ATOM 841 N N . SER A 1 108 ? 1.918 -20.063 16.080 1.00 85.38 108 SER A N 1
ATOM 842 C CA . SER A 1 108 ? 0.955 -21.081 16.511 1.00 85.38 108 SER A CA 1
ATOM 843 C C . SER A 1 108 ? 0.477 -20.854 17.954 1.00 85.38 108 SER A C 1
ATOM 845 O O . SER A 1 108 ? -0.706 -21.016 18.241 1.00 85.38 108 SER A O 1
ATOM 847 N N . SER A 1 109 ? 1.374 -20.443 18.861 1.00 88.19 109 SER A N 1
ATOM 848 C CA . SER A 1 109 ? 1.021 -20.091 20.246 1.00 88.19 109 SER A CA 1
ATOM 849 C C . SER A 1 109 ? 0.129 -18.853 20.302 1.00 88.19 109 SER A C 1
ATOM 851 O O . SER A 1 109 ? -0.903 -18.876 20.963 1.00 88.19 109 SER A O 1
ATOM 853 N N . ALA A 1 110 ? 0.486 -17.792 19.573 1.00 88.19 110 ALA A N 1
ATOM 854 C CA . ALA A 1 110 ? -0.298 -16.561 19.531 1.00 88.19 110 ALA A CA 1
ATOM 855 C C . ALA A 1 110 ? -1.684 -16.777 18.896 1.00 88.19 110 ALA A C 1
ATOM 857 O O . ALA A 1 110 ? -2.678 -16.254 19.391 1.00 88.19 110 ALA A O 1
ATOM 858 N N . GLU A 1 111 ? -1.762 -17.583 17.834 1.00 90.81 111 GLU A N 1
ATOM 859 C CA . GLU A 1 111 ? -3.010 -17.998 17.183 1.00 90.81 111 GLU A CA 1
ATOM 860 C C . GLU A 1 111 ? -3.918 -18.756 18.169 1.00 90.81 111 GLU A C 1
ATOM 862 O O . GLU A 1 111 ? -5.108 -18.455 18.287 1.00 90.81 111 GLU A O 1
ATOM 867 N N . ALA A 1 112 ? -3.346 -19.679 18.950 1.00 90.38 112 ALA A N 1
ATOM 868 C CA . ALA A 1 112 ? -4.073 -20.415 19.981 1.00 90.38 112 ALA A CA 1
ATOM 869 C C . ALA A 1 112 ? -4.538 -19.515 21.141 1.00 90.38 112 ALA A C 1
ATOM 871 O O . ALA A 1 112 ? -5.683 -19.630 21.578 1.00 90.38 112 ALA A O 1
ATOM 872 N N . GLU A 1 113 ? -3.693 -18.601 21.625 1.00 93.88 113 GLU A N 1
ATOM 873 C CA . GLU A 1 113 ? -4.039 -17.634 22.679 1.00 93.88 113 GLU A CA 1
ATOM 874 C C . GLU A 1 113 ? -5.153 -16.674 22.242 1.00 93.88 113 GLU A C 1
ATOM 876 O O . GLU A 1 113 ? -6.078 -16.385 23.013 1.00 93.88 113 GLU A O 1
ATOM 881 N N . LEU A 1 114 ? -5.103 -16.216 20.987 1.00 93.25 114 LEU A N 1
ATOM 882 C CA . LEU A 1 114 ? -6.153 -15.397 20.397 1.00 93.25 114 LEU A CA 1
ATOM 883 C C . LEU A 1 114 ? -7.471 -16.172 20.368 1.00 93.25 114 LEU A C 1
ATOM 885 O O . LEU A 1 114 ? -8.462 -15.709 20.929 1.00 93.25 114 LEU A O 1
ATOM 889 N N . MET A 1 115 ? -7.482 -17.380 19.800 1.00 93.50 115 MET A N 1
ATOM 890 C CA . MET A 1 115 ? -8.699 -18.193 19.726 1.00 93.50 115 MET A CA 1
ATOM 891 C C . MET A 1 115 ? -9.230 -18.599 21.099 1.00 93.50 115 MET A C 1
ATOM 893 O O . MET A 1 115 ? -10.445 -18.671 21.288 1.00 93.50 115 MET A O 1
ATOM 897 N N . GLN A 1 116 ? -8.359 -18.810 22.087 1.00 93.94 116 GLN A N 1
ATOM 898 C CA . GLN A 1 116 ? -8.786 -19.030 23.466 1.00 93.94 116 GLN A CA 1
ATOM 899 C C . GLN A 1 116 ? -9.515 -17.799 24.018 1.00 93.94 116 GLN A C 1
ATOM 901 O O . GLN A 1 116 ? -10.585 -17.933 24.607 1.00 93.94 116 GLN A O 1
ATOM 906 N N . SER A 1 117 ? -8.995 -16.599 23.758 1.00 93.44 117 SER A N 1
ATOM 907 C CA . SER A 1 117 ? -9.634 -15.344 24.173 1.00 93.44 117 SER A CA 1
ATOM 908 C C . SER A 1 117 ? -11.005 -15.151 23.514 1.00 93.44 117 SER A C 1
ATOM 910 O O . SER A 1 117 ? -11.963 -14.750 24.178 1.00 93.44 117 SER A O 1
ATOM 912 N N . VAL A 1 118 ? -11.137 -15.485 22.225 1.00 92.25 118 VAL A N 1
ATOM 913 C CA . VAL A 1 118 ? -12.422 -15.432 21.504 1.00 92.25 118 VAL A CA 1
ATOM 914 C C . VAL A 1 118 ? -13.420 -16.446 22.080 1.00 92.25 118 VAL A C 1
ATOM 916 O O . VAL A 1 118 ? -14.587 -16.114 22.303 1.00 92.25 118 VAL A O 1
ATOM 919 N N . ASN A 1 119 ? -12.968 -17.659 22.405 1.00 92.31 119 ASN A N 1
ATOM 920 C CA . ASN A 1 119 ? -13.804 -18.667 23.058 1.00 92.31 119 ASN A CA 1
ATOM 921 C C . ASN A 1 119 ? -14.272 -18.220 24.448 1.00 92.31 119 ASN A C 1
ATOM 923 O O . ASN A 1 119 ? -15.453 -18.362 24.770 1.00 92.31 119 ASN A O 1
ATOM 927 N N . ASP A 1 120 ? -13.392 -17.619 25.247 1.00 94.62 120 ASP A N 1
ATOM 928 C CA . ASP A 1 120 ? -13.739 -17.079 26.563 1.00 94.62 120 ASP A CA 1
ATOM 929 C C . ASP A 1 120 ? -14.778 -15.950 26.454 1.00 94.62 120 ASP A C 1
ATOM 931 O O . ASP A 1 120 ? -15.713 -15.869 27.259 1.00 94.62 120 ASP A O 1
ATOM 935 N N . LEU A 1 121 ? -14.660 -15.089 25.436 1.00 92.12 121 LEU A N 1
ATOM 936 C CA . LEU A 1 121 ? -15.651 -14.050 25.146 1.00 92.12 121 LEU A CA 1
ATOM 937 C C . LEU A 1 121 ? -17.008 -14.654 24.769 1.00 92.12 121 LEU A C 1
ATOM 939 O O . LEU A 1 121 ? -18.041 -14.192 25.267 1.00 92.12 121 LEU A O 1
ATOM 943 N N . LYS A 1 122 ? -17.022 -15.713 23.953 1.00 91.56 122 LYS A N 1
ATOM 944 C CA . LYS A 1 122 ? -18.253 -16.435 23.612 1.00 91.56 122 LYS A CA 1
ATOM 945 C C . LYS A 1 122 ? -18.877 -17.122 24.825 1.00 91.56 122 LYS A C 1
ATOM 947 O O . LYS A 1 122 ? -20.077 -16.987 25.035 1.00 91.56 122 LYS A O 1
ATOM 952 N N . ALA A 1 123 ? -18.080 -17.772 25.672 1.00 92.12 123 ALA A N 1
ATOM 953 C CA . ALA A 1 123 ? -18.557 -18.394 26.909 1.00 92.12 123 ALA A CA 1
ATOM 954 C C . ALA A 1 123 ? -19.196 -17.376 27.873 1.00 92.12 123 ALA A C 1
ATOM 956 O O . ALA A 1 123 ? -20.105 -17.707 28.632 1.00 92.12 123 ALA A O 1
ATOM 957 N N . ARG A 1 124 ? -18.756 -16.113 27.817 1.00 94.94 124 ARG A N 1
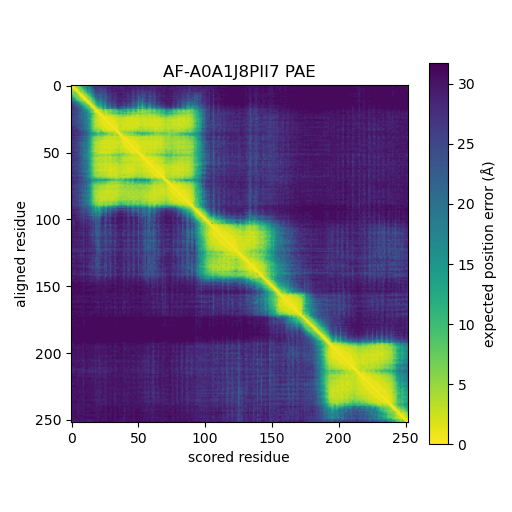ATOM 958 C CA . ARG A 1 124 ? -19.330 -14.986 28.570 1.00 94.94 124 ARG A CA 1
ATOM 959 C C . ARG A 1 124 ? -20.486 -14.281 27.846 1.00 94.94 124 ARG A C 1
ATOM 961 O O . ARG A 1 124 ? -20.892 -13.208 28.291 1.00 94.94 124 ARG A O 1
ATOM 968 N N . ASN A 1 125 ? -21.002 -14.848 26.752 1.00 91.56 125 ASN A N 1
ATOM 969 C CA . ASN A 1 125 ? -22.060 -14.279 25.908 1.00 91.56 125 ASN A CA 1
ATOM 970 C C . ASN A 1 125 ? -21.740 -12.863 25.386 1.00 91.56 125 ASN A C 1
ATOM 972 O O . ASN A 1 125 ? -22.623 -12.012 25.296 1.00 91.56 125 ASN A O 1
ATOM 976 N N . ARG A 1 126 ? -20.464 -12.575 25.093 1.00 88.00 126 ARG A N 1
ATOM 977 C CA . ARG A 1 126 ? -20.031 -11.297 24.495 1.00 88.00 126 ARG A CA 1
ATOM 978 C C . ARG A 1 126 ? -19.976 -11.336 22.968 1.00 88.00 126 ARG A C 1
ATOM 980 O O . ARG A 1 126 ? -19.977 -10.279 22.352 1.00 88.00 126 ARG A O 1
ATOM 987 N N . ILE A 1 127 ? -19.938 -12.533 22.385 1.00 86.94 127 ILE A N 1
ATOM 988 C CA . ILE A 1 127 ? -20.002 -12.779 20.941 1.00 86.94 127 ILE A CA 1
ATOM 989 C C . ILE A 1 127 ? -21.284 -13.563 20.679 1.00 86.94 127 ILE A C 1
ATOM 991 O O . ILE A 1 127 ? -21.522 -14.588 21.322 1.00 86.94 127 ILE A O 1
ATOM 995 N N . PHE A 1 128 ? -22.108 -13.073 19.758 1.00 85.62 128 PHE A N 1
ATOM 996 C CA . PHE A 1 128 ? -23.363 -13.708 19.368 1.00 85.62 128 PHE A CA 1
ATOM 997 C C . PHE A 1 128 ? -23.193 -14.399 18.016 1.00 85.62 128 PHE A C 1
ATOM 999 O O . PHE A 1 128 ? -22.543 -13.860 17.128 1.00 85.62 128 PHE A O 1
ATOM 1006 N N . GLY A 1 129 ? -23.800 -15.577 17.860 1.00 88.31 129 GLY A N 1
ATOM 1007 C CA . GLY A 1 129 ? -23.740 -16.344 16.616 1.00 88.31 129 GLY A CA 1
ATOM 1008 C C . GLY A 1 129 ? -22.550 -17.304 16.517 1.00 88.31 129 GLY A C 1
ATOM 1009 O O . GLY A 1 129 ? -22.022 -17.811 17.520 1.00 88.31 129 GLY A O 1
ATOM 1010 N N . GLU A 1 130 ? -22.188 -17.630 15.279 1.00 87.81 130 GLU A N 1
ATOM 1011 C CA . GLU A 1 130 ? -21.060 -18.506 14.969 1.00 87.81 130 GLU A CA 1
ATOM 1012 C C . GLU A 1 130 ? -19.729 -17.837 15.347 1.00 87.81 130 GLU A C 1
ATOM 1014 O O . GLU A 1 130 ? -19.637 -16.617 15.446 1.00 87.81 130 GLU A O 1
ATOM 1019 N N . LEU A 1 131 ? -18.722 -18.644 15.694 1.00 86.50 131 LEU A N 1
ATOM 1020 C CA . LEU A 1 131 ? -17.399 -18.107 16.019 1.00 86.50 131 LEU A CA 1
ATOM 1021 C C . LEU A 1 131 ? -16.713 -17.696 14.716 1.00 86.50 131 LEU A C 1
ATOM 1023 O O . LEU A 1 131 ? -16.582 -18.567 13.857 1.00 86.50 131 LEU A O 1
ATOM 1027 N N . PRO A 1 132 ? -16.242 -16.446 14.588 1.00 84.12 132 PRO A N 1
ATOM 1028 C CA . PRO A 1 132 ? -15.453 -16.061 13.433 1.00 84.12 132 PRO A CA 1
ATOM 1029 C C . PRO A 1 132 ? -14.134 -16.836 13.420 1.00 84.12 132 PRO A C 1
ATOM 1031 O O . PRO A 1 132 ? -13.539 -17.124 14.467 1.00 84.12 132 PRO A O 1
ATOM 1034 N N . THR A 1 133 ? -13.687 -17.193 12.224 1.00 88.12 133 THR A N 1
ATOM 1035 C CA . THR A 1 133 ? -12.374 -17.802 12.002 1.00 88.12 133 THR A CA 1
ATOM 1036 C C . THR A 1 133 ? -11.257 -16.768 12.168 1.00 88.12 133 THR A C 1
ATOM 1038 O O . THR A 1 133 ? -11.494 -15.563 12.138 1.00 88.12 133 THR A O 1
ATOM 1041 N N . ILE A 1 134 ? -10.011 -17.222 12.337 1.00 86.50 134 ILE A N 1
ATOM 1042 C CA . ILE A 1 134 ? -8.847 -16.318 12.414 1.00 86.50 134 ILE A CA 1
ATOM 1043 C C . ILE A 1 134 ? -8.741 -15.447 11.165 1.00 86.50 134 ILE A C 1
ATOM 1045 O O . ILE A 1 134 ? -8.461 -14.259 11.282 1.00 86.50 134 ILE A O 1
ATOM 1049 N N . ASP A 1 135 ? -9.001 -16.017 9.990 1.00 85.00 135 ASP A N 1
ATOM 1050 C CA . ASP A 1 135 ? -8.935 -15.271 8.737 1.00 85.00 135 ASP A CA 1
ATOM 1051 C C . ASP A 1 135 ? -10.033 -14.198 8.669 1.00 85.00 135 ASP A C 1
ATOM 1053 O O . ASP A 1 135 ? -9.751 -13.074 8.271 1.00 85.00 135 ASP A O 1
ATOM 1057 N N . GLU A 1 136 ? -11.248 -14.492 9.141 1.00 85.69 136 GLU A N 1
ATOM 1058 C CA . GLU A 1 136 ? -12.338 -13.506 9.247 1.00 85.69 136 GLU A CA 1
ATOM 1059 C C . GLU A 1 136 ? -12.062 -12.415 10.292 1.00 85.69 136 GLU A C 1
ATOM 1061 O O . GLU A 1 136 ? -12.521 -11.289 10.138 1.00 85.69 136 GLU A O 1
ATOM 1066 N N . LEU A 1 137 ? -11.310 -12.721 11.355 1.00 85.62 137 LEU A N 1
ATOM 1067 C CA . LEU A 1 137 ? -10.895 -11.729 12.354 1.00 85.62 137 LEU A CA 1
ATOM 1068 C C . LEU A 1 137 ? -9.785 -10.804 11.847 1.00 85.62 137 LEU A C 1
ATOM 1070 O O . LEU A 1 137 ? -9.690 -9.665 12.302 1.00 85.62 137 LEU A O 1
ATOM 1074 N N . LEU A 1 138 ? -8.909 -11.309 10.978 1.00 85.56 138 LEU A N 1
ATOM 1075 C CA . LEU A 1 138 ? -7.786 -10.552 10.424 1.00 85.56 138 LEU A CA 1
ATOM 1076 C C . LEU A 1 138 ? -8.161 -9.774 9.163 1.00 85.56 138 LEU A C 1
ATOM 1078 O O . LEU A 1 138 ? -7.524 -8.766 8.871 1.00 85.56 138 LEU A O 1
ATOM 1082 N N . ASP A 1 139 ? -9.148 -10.261 8.418 1.00 83.31 139 ASP A N 1
ATOM 1083 C CA . ASP A 1 139 ? -9.595 -9.682 7.156 1.00 83.31 139 ASP A CA 1
ATOM 1084 C C . ASP A 1 139 ? -11.121 -9.853 7.020 1.00 83.31 139 ASP A C 1
ATOM 1086 O O . ASP A 1 139 ? -11.601 -10.734 6.289 1.00 83.31 139 ASP A O 1
ATOM 1090 N N . PRO A 1 140 ? -11.895 -9.064 7.790 1.00 82.00 140 PRO A N 1
ATOM 1091 C CA . PRO A 1 140 ? -13.348 -9.158 7.806 1.00 82.00 140 PRO A CA 1
ATOM 1092 C C . PRO A 1 140 ? -13.934 -8.775 6.444 1.00 82.00 140 PRO A C 1
ATOM 1094 O O . PRO A 1 140 ? -13.479 -7.844 5.776 1.00 82.00 140 PRO A O 1
ATOM 1097 N N . ALA A 1 141 ? -14.980 -9.489 6.021 1.00 77.06 141 ALA A N 1
ATOM 1098 C CA . ALA A 1 141 ? -15.606 -9.274 4.716 1.00 77.06 141 ALA A CA 1
ATOM 1099 C C . ALA A 1 141 ? -16.164 -7.848 4.568 1.00 77.06 141 ALA A C 1
ATOM 1101 O O . ALA A 1 141 ? -16.177 -7.296 3.469 1.00 77.06 141 ALA A O 1
ATOM 1102 N N . GLU A 1 142 ? -16.562 -7.241 5.683 1.00 75.81 142 GLU A N 1
ATOM 1103 C CA . GLU A 1 142 ? -17.057 -5.874 5.777 1.00 75.81 142 GLU A CA 1
ATOM 1104 C C . GLU A 1 142 ? -15.986 -4.827 5.431 1.00 75.81 142 GLU A C 1
ATOM 1106 O O . GLU A 1 142 ? -16.323 -3.779 4.891 1.00 75.81 142 GLU A O 1
ATOM 1111 N N . GLU A 1 143 ? -14.700 -5.095 5.695 1.00 74.19 143 GLU A N 1
ATOM 1112 C CA . GLU A 1 143 ? -13.602 -4.191 5.307 1.00 74.19 143 GLU A CA 1
ATOM 1113 C C . GLU A 1 143 ? -13.227 -4.332 3.825 1.00 74.19 143 GLU A C 1
ATOM 1115 O O . GLU A 1 143 ? -12.682 -3.401 3.226 1.00 74.19 143 GLU A O 1
ATOM 1120 N N . ARG A 1 144 ? -13.542 -5.478 3.209 1.00 69.81 144 ARG A N 1
ATOM 1121 C CA . ARG A 1 144 ? -13.298 -5.722 1.779 1.00 69.81 144 ARG A CA 1
ATOM 1122 C C . ARG A 1 144 ? -14.325 -5.034 0.886 1.00 69.81 144 ARG A C 1
ATOM 1124 O O . ARG A 1 144 ? -13.991 -4.665 -0.237 1.00 69.81 144 ARG A O 1
ATOM 1131 N N . ASP A 1 145 ? -15.543 -4.845 1.383 1.00 65.88 145 ASP A N 1
ATOM 1132 C CA . ASP A 1 145 ? -16.611 -4.114 0.701 1.00 65.88 145 ASP A CA 1
ATOM 1133 C C . ASP A 1 145 ? -16.668 -2.659 1.180 1.00 65.88 145 ASP A C 1
ATOM 1135 O O . ASP A 1 145 ? -17.687 -2.147 1.644 1.00 65.88 145 ASP A O 1
ATOM 1139 N N . MET A 1 146 ? -15.547 -1.947 1.042 1.00 56.31 146 MET A N 1
ATOM 1140 C CA . MET A 1 146 ? -15.631 -0.504 0.854 1.00 56.31 146 MET A CA 1
ATOM 1141 C C . MET A 1 146 ? -16.194 -0.286 -0.548 1.00 56.31 146 MET A C 1
ATOM 1143 O O . MET A 1 146 ? -15.437 -0.109 -1.505 1.00 56.31 146 MET A O 1
ATOM 1147 N N . GLY A 1 147 ? -17.524 -0.392 -0.659 1.00 54.28 147 GLY A N 1
ATOM 1148 C CA . GLY A 1 147 ? -18.265 -0.143 -1.886 1.00 54.28 147 GLY A CA 1
ATOM 1149 C C . GLY A 1 147 ? -17.713 1.099 -2.567 1.00 54.28 147 GLY A C 1
ATOM 1150 O O . GLY A 1 147 ? -17.377 2.060 -1.873 1.00 54.28 147 GLY A O 1
ATOM 1151 N N . GLU A 1 148 ? -17.557 1.013 -3.895 1.00 51.31 148 GLU A N 1
ATOM 1152 C CA . GLU A 1 148 ? -17.022 2.052 -4.778 1.00 51.31 148 GLU A CA 1
ATOM 1153 C C . GLU A 1 148 ? -17.356 3.413 -4.183 1.00 51.31 148 GLU A C 1
ATOM 1155 O O . GLU A 1 148 ? -18.523 3.807 -4.198 1.00 51.31 148 GLU A O 1
ATOM 1160 N N . PHE A 1 149 ? -16.369 4.041 -3.519 1.00 48.72 149 PHE A N 1
ATOM 1161 C CA . PHE A 1 149 ? -16.576 5.319 -2.857 1.00 48.72 149 PHE A CA 1
ATOM 1162 C C . PHE A 1 149 ? -17.056 6.230 -3.966 1.00 48.72 149 PHE A C 1
ATOM 1164 O O . PHE A 1 149 ? -16.243 6.664 -4.783 1.00 48.72 149 PHE A O 1
ATOM 1171 N N . SER A 1 150 ? -18.373 6.439 -4.044 1.00 50.16 150 SER A N 1
ATOM 1172 C CA . SER A 1 150 ? -18.977 7.354 -4.989 1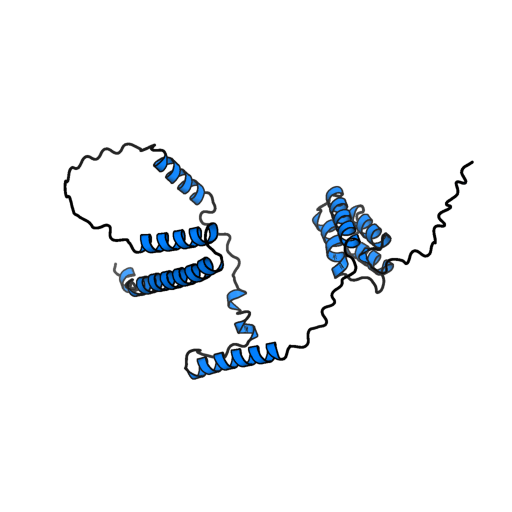.00 50.16 150 SER A CA 1
ATOM 1173 C C . SER A 1 150 ? -18.209 8.629 -4.753 1.00 50.16 150 SER A C 1
ATOM 1175 O O . SER A 1 150 ? -18.271 9.153 -3.632 1.00 50.16 150 SER A O 1
ATOM 1177 N N . ALA A 1 151 ? -17.372 9.000 -5.730 1.00 53.78 151 ALA A N 1
ATOM 1178 C CA . ALA A 1 151 ? -16.502 10.156 -5.646 1.00 53.78 151 ALA A CA 1
ATOM 1179 C C . ALA A 1 151 ? -17.344 11.240 -5.004 1.00 53.78 151 ALA A C 1
ATOM 1181 O O . ALA A 1 151 ? -18.427 11.496 -5.516 1.00 53.78 151 ALA A O 1
ATOM 1182 N N . PHE A 1 152 ? -16.939 11.699 -3.819 1.00 50.38 152 PHE A N 1
ATOM 1183 C CA . PHE A 1 152 ? -17.728 12.560 -2.951 1.00 50.38 152 PHE A CA 1
ATOM 1184 C C . PHE A 1 152 ? -18.218 13.766 -3.764 1.00 50.38 152 PHE A C 1
ATOM 1186 O O . PHE A 1 152 ? -17.539 14.784 -3.890 1.00 50.38 152 PHE A O 1
ATOM 1193 N N . GLU A 1 153 ? -19.383 13.617 -4.392 1.00 55.19 153 GLU A N 1
ATOM 1194 C CA . GLU A 1 153 ? -19.986 14.579 -5.303 1.00 55.19 153 GLU A CA 1
ATOM 1195 C C . GLU A 1 153 ? -20.831 15.490 -4.426 1.00 55.19 153 GLU A C 1
ATOM 1197 O O . GLU A 1 153 ? -22.056 15.482 -4.409 1.00 55.19 153 GLU A O 1
ATOM 1202 N N . GLY A 1 154 ? -20.117 16.191 -3.555 1.00 53.91 154 GLY A N 1
ATOM 1203 C CA . GLY A 1 154 ? -20.694 16.904 -2.437 1.00 53.91 154 GLY A CA 1
ATOM 1204 C C . GLY A 1 154 ? -19.682 17.871 -1.864 1.00 53.91 154 GLY A C 1
ATOM 1205 O O . GLY A 1 154 ? -19.290 17.734 -0.724 1.00 53.91 154 GLY A O 1
ATOM 1206 N N . SER A 1 155 ? -19.273 18.858 -2.665 1.00 57.47 155 SER A N 1
ATOM 1207 C CA . SER A 1 155 ? -18.457 20.007 -2.243 1.00 57.47 155 SER A CA 1
ATOM 1208 C C . SER A 1 155 ? -16.949 19.763 -2.065 1.00 57.47 155 SER A C 1
ATOM 1210 O O . SER A 1 155 ? -16.333 20.258 -1.121 1.00 57.47 155 SER A O 1
ATOM 1212 N N . GLY A 1 156 ? -16.333 19.050 -3.012 1.00 58.38 156 GLY A N 1
ATOM 1213 C CA . GLY A 1 156 ? -14.875 18.975 -3.141 1.00 58.38 156 GLY A CA 1
ATOM 1214 C C . GLY A 1 156 ? -14.244 20.362 -3.293 1.00 58.38 156 GLY A C 1
ATOM 1215 O O . GLY A 1 156 ? -14.734 21.163 -4.088 1.00 58.38 156 GLY A O 1
ATOM 1216 N N . ASP A 1 157 ? -13.201 20.613 -2.496 1.00 65.19 157 ASP A N 1
ATOM 1217 C CA . ASP A 1 157 ? -12.217 21.713 -2.430 1.00 65.19 157 ASP A CA 1
ATOM 1218 C C . ASP A 1 157 ? -12.701 23.168 -2.536 1.00 65.19 157 ASP A C 1
ATOM 1220 O O . ASP A 1 157 ? -12.235 24.036 -1.802 1.00 65.19 157 ASP A O 1
ATOM 1224 N N . LYS A 1 158 ? -13.653 23.470 -3.412 1.00 72.06 158 LYS A N 1
ATOM 1225 C CA . LYS A 1 158 ? -14.211 24.795 -3.651 1.00 72.06 158 LYS A CA 1
ATOM 1226 C C . LYS A 1 158 ? -14.980 25.336 -2.448 1.00 72.06 158 LYS A C 1
ATOM 1228 O O . LYS A 1 158 ? -14.783 26.492 -2.104 1.00 72.06 158 LYS A O 1
ATOM 1233 N N . ALA A 1 159 ? -15.796 24.516 -1.783 1.00 70.81 159 ALA A N 1
ATOM 1234 C CA . ALA A 1 159 ? -16.510 24.952 -0.578 1.00 70.81 159 ALA A CA 1
ATOM 1235 C C . ALA A 1 159 ? -15.546 25.242 0.580 1.00 70.81 159 ALA A C 1
ATOM 1237 O O . ALA A 1 159 ? -15.718 26.220 1.300 1.00 70.81 159 ALA A O 1
ATOM 1238 N N . ILE A 1 160 ? -14.479 24.448 0.692 1.00 70.25 160 ILE A N 1
ATOM 1239 C CA . ILE A 1 160 ? -13.405 24.667 1.664 1.00 70.25 160 ILE A CA 1
ATOM 1240 C C . ILE A 1 160 ? -12.654 25.964 1.326 1.00 70.25 160 ILE A C 1
ATOM 1242 O O . ILE A 1 160 ? -12.421 26.795 2.199 1.00 70.25 160 ILE A O 1
ATOM 1246 N N . ALA A 1 161 ? -12.327 26.191 0.052 1.00 77.88 161 ALA A N 1
ATOM 1247 C CA . ALA A 1 161 ? -11.665 27.412 -0.400 1.00 77.88 161 ALA A CA 1
ATOM 1248 C C . ALA A 1 161 ? -12.540 28.669 -0.242 1.00 77.88 161 ALA A C 1
ATOM 1250 O O . ALA A 1 161 ? -12.018 29.757 0.003 1.00 77.88 161 ALA A O 1
ATOM 1251 N N . ASP A 1 162 ? -13.857 28.549 -0.397 1.00 75.62 162 ASP A N 1
ATOM 1252 C CA . ASP A 1 162 ? -14.805 29.648 -0.199 1.00 75.62 162 ASP A CA 1
ATOM 1253 C C . ASP A 1 162 ? -14.941 30.004 1.285 1.00 75.62 162 ASP A C 1
ATOM 1255 O O . ASP A 1 162 ? -14.903 31.185 1.632 1.00 75.62 162 ASP A O 1
ATOM 1259 N N . GLU A 1 163 ? -14.981 29.003 2.163 1.00 72.62 163 GLU A N 1
ATOM 1260 C CA . GLU A 1 163 ? -15.032 29.202 3.612 1.00 72.62 163 GLU A CA 1
ATOM 1261 C C . GLU A 1 163 ? -13.734 29.815 4.160 1.00 72.62 163 GLU A C 1
ATOM 1263 O O . GLU A 1 163 ? -13.769 30.814 4.877 1.00 72.62 163 GLU A O 1
ATOM 1268 N N . VAL A 1 164 ? -12.571 29.320 3.721 1.00 78.88 164 VAL A N 1
ATOM 1269 C CA . VAL A 1 164 ? -11.268 29.905 4.082 1.00 78.88 164 VAL A CA 1
ATOM 1270 C C . VAL A 1 164 ? -11.160 31.354 3.596 1.00 78.88 164 VAL A C 1
ATOM 1272 O O . VAL A 1 164 ? -10.659 32.223 4.310 1.00 78.88 164 VAL A O 1
ATOM 1275 N N . ARG A 1 165 ? -11.662 31.667 2.392 1.00 78.38 165 ARG A N 1
ATOM 1276 C CA . ARG A 1 165 ? -11.696 33.054 1.897 1.00 78.38 165 ARG A CA 1
ATOM 1277 C C . ARG A 1 165 ? -12.626 33.942 2.718 1.00 78.38 165 ARG A C 1
ATOM 1279 O O . ARG A 1 165 ? -12.292 35.109 2.930 1.00 78.38 165 ARG A O 1
ATOM 1286 N N . ARG A 1 166 ? -13.758 33.410 3.185 1.00 75.50 166 ARG A N 1
ATOM 1287 C CA . ARG A 1 166 ? -14.703 34.108 4.066 1.00 75.50 166 ARG A CA 1
ATOM 1288 C C . ARG A 1 166 ? -14.050 34.444 5.406 1.00 75.50 166 ARG A C 1
ATOM 1290 O O . ARG A 1 166 ? -14.080 35.606 5.804 1.00 75.50 166 ARG A O 1
ATOM 1297 N N . GLU A 1 167 ? -13.391 33.482 6.048 1.00 74.12 167 GLU A N 1
ATOM 1298 C CA . GLU A 1 167 ? -12.674 33.711 7.310 1.00 74.12 167 GLU A CA 1
ATOM 1299 C C . GLU A 1 167 ? -11.532 34.725 7.160 1.00 74.12 167 GLU A C 1
ATOM 1301 O O . GLU A 1 167 ? -11.403 35.630 7.982 1.00 74.12 167 GLU A O 1
ATOM 1306 N N . ILE A 1 168 ? -10.748 34.652 6.076 1.00 75.12 168 ILE A N 1
ATOM 1307 C CA . ILE A 1 168 ? -9.686 35.632 5.789 1.00 75.12 168 ILE A CA 1
ATOM 1308 C C . ILE A 1 168 ? -10.268 37.042 5.582 1.00 75.12 168 ILE A C 1
ATOM 1310 O O . ILE A 1 168 ? -9.658 38.027 6.000 1.00 75.12 168 ILE A O 1
ATOM 1314 N N . ALA A 1 169 ? -11.437 37.174 4.948 1.00 71.44 169 ALA A N 1
ATOM 1315 C CA . ALA A 1 169 ? -12.092 38.470 4.752 1.00 71.44 169 ALA A CA 1
ATOM 1316 C C . ALA A 1 169 ? -12.616 39.073 6.069 1.00 71.44 169 ALA A C 1
ATOM 1318 O O . ALA A 1 169 ? -12.495 40.284 6.270 1.00 71.44 169 ALA A O 1
ATOM 1319 N N . VAL A 1 170 ? -13.131 38.231 6.973 1.00 68.38 170 VAL A N 1
ATOM 1320 C CA . VAL A 1 170 ? -13.556 38.623 8.328 1.00 68.38 170 VAL A CA 1
ATOM 1321 C C . VAL A 1 170 ? -12.348 39.026 9.181 1.00 68.38 170 VAL A C 1
ATOM 1323 O O . VAL A 1 170 ? -12.356 40.095 9.787 1.00 68.38 170 VAL A O 1
ATOM 1326 N N . ALA A 1 171 ? -11.272 38.233 9.166 1.00 71.94 171 ALA A N 1
ATOM 1327 C CA . ALA A 1 171 ? -10.049 38.507 9.924 1.00 71.94 171 ALA A CA 1
ATOM 1328 C C . ALA A 1 171 ? -9.314 39.777 9.454 1.00 71.94 171 ALA A C 1
ATOM 1330 O O . ALA A 1 171 ? -8.703 40.474 10.260 1.00 71.94 171 ALA A O 1
ATOM 1331 N N . ASN A 1 172 ? -9.406 40.116 8.163 1.00 72.44 172 ASN A N 1
ATOM 1332 C CA . ASN A 1 172 ? -8.818 41.333 7.594 1.00 72.44 172 ASN A CA 1
ATOM 1333 C C . ASN A 1 172 ? -9.697 42.591 7.761 1.00 72.44 172 ASN A C 1
ATOM 1335 O O . ASN A 1 172 ? -9.412 43.619 7.146 1.00 72.44 172 ASN A O 1
ATOM 1339 N N . GLY A 1 173 ? -10.757 42.535 8.577 1.00 55.91 173 GLY A N 1
ATOM 1340 C CA . GLY A 1 173 ? -11.508 43.721 8.999 1.00 55.91 173 GLY A CA 1
ATOM 1341 C C . GLY A 1 173 ? -12.332 44.395 7.901 1.00 55.91 173 GLY A C 1
ATOM 1342 O O . GLY A 1 173 ? -12.661 45.574 8.023 1.00 55.91 173 GLY A O 1
ATOM 1343 N N . LYS A 1 174 ? -12.697 43.681 6.827 1.00 51.62 174 LYS A N 1
ATOM 1344 C CA . LYS A 1 174 ? -13.637 44.198 5.822 1.00 51.62 174 LYS A CA 1
ATOM 1345 C C . LYS A 1 174 ? -15.070 43.854 6.238 1.00 51.62 174 LYS A C 1
ATOM 1347 O O . LYS A 1 174 ? -15.719 43.001 5.640 1.00 51.62 174 LYS A O 1
ATOM 1352 N N . VAL A 1 175 ? -15.516 44.500 7.313 1.00 50.94 175 VAL A N 1
ATOM 1353 C CA . VAL A 1 175 ? -16.881 44.425 7.846 1.00 50.94 175 VAL A CA 1
ATOM 1354 C C . VAL A 1 175 ? -17.830 45.141 6.883 1.00 50.94 175 VAL A C 1
ATOM 1356 O O . VAL A 1 175 ? -17.584 46.279 6.484 1.00 50.94 175 VAL A O 1
ATOM 1359 N N . ILE A 1 176 ? -18.897 44.452 6.477 1.00 45.72 176 ILE A N 1
ATOM 1360 C CA . ILE A 1 176 ? -20.093 45.100 5.941 1.00 45.72 176 ILE A CA 1
ATOM 1361 C C . ILE A 1 176 ? -20.792 45.686 7.162 1.00 45.72 176 ILE A C 1
ATOM 1363 O O . ILE A 1 176 ? -21.164 44.943 8.068 1.00 45.72 176 ILE A O 1
ATOM 1367 N N . ASP A 1 177 ? -20.876 47.009 7.181 1.00 41.09 177 ASP A N 1
ATOM 1368 C CA . ASP A 1 177 ? -21.559 47.803 8.191 1.00 41.09 177 ASP A CA 1
ATOM 1369 C C . ASP A 1 177 ? -23.020 47.352 8.305 1.00 41.09 177 ASP A C 1
ATOM 1371 O O . ASP A 1 177 ? -23.788 47.436 7.341 1.00 41.09 177 ASP A O 1
ATOM 1375 N N . VAL A 1 178 ? -23.378 46.803 9.461 1.00 44.28 178 VAL A N 1
ATOM 1376 C CA . VAL A 1 178 ? -24.768 46.599 9.858 1.00 44.28 178 VAL A CA 1
ATOM 1377 C C . VAL A 1 178 ? -24.909 47.301 11.196 1.00 44.28 178 VAL A C 1
ATOM 1379 O O . VAL A 1 178 ? -24.662 46.712 12.247 1.00 44.28 178 VAL A O 1
ATOM 1382 N N . ASP A 1 179 ? -25.269 48.580 11.118 1.00 42.88 179 ASP A N 1
ATOM 1383 C CA . ASP A 1 179 ? -25.816 49.345 12.231 1.00 42.88 179 ASP A CA 1
ATOM 1384 C C . ASP A 1 179 ? -26.988 48.564 12.835 1.00 42.88 179 ASP A C 1
ATOM 1386 O O . ASP A 1 179 ? -28.028 48.375 12.198 1.00 42.88 179 ASP A O 1
ATOM 1390 N N . SER A 1 180 ? -26.832 48.129 14.080 1.00 44.53 180 SER A N 1
ATOM 1391 C CA . SER A 1 180 ? -27.970 47.938 14.967 1.00 44.53 180 SER A CA 1
ATOM 1392 C C . SER A 1 180 ? -27.529 48.246 16.388 1.00 44.53 180 SER A C 1
ATOM 1394 O O . SER A 1 180 ? -26.964 47.414 17.091 1.00 44.53 180 SER A O 1
ATOM 1396 N N . ASP A 1 181 ? -27.783 49.497 16.734 1.00 48.78 181 ASP A N 1
ATOM 1397 C CA . ASP A 1 181 ? -27.851 50.055 18.073 1.00 48.78 181 ASP A CA 1
ATOM 1398 C C . ASP A 1 181 ? -28.914 49.290 18.885 1.00 48.78 181 ASP A C 1
ATOM 1400 O O . ASP A 1 181 ? -30.083 49.265 18.493 1.00 48.78 181 ASP A O 1
ATOM 1404 N N . ASP A 1 182 ? -28.510 48.626 19.967 1.00 46.09 182 ASP A N 1
ATOM 1405 C CA . ASP A 1 182 ? -29.391 48.344 21.104 1.00 46.09 182 ASP A CA 1
ATOM 1406 C C . ASP A 1 182 ? -28.532 48.184 22.364 1.00 46.09 182 ASP A C 1
ATOM 1408 O O . ASP A 1 182 ? -27.902 47.149 22.606 1.00 46.09 182 ASP A O 1
ATOM 1412 N N . ASP A 1 183 ? -28.480 49.270 23.131 1.00 51.56 183 ASP A N 1
ATOM 1413 C CA . ASP A 1 183 ? -27.973 49.319 24.493 1.00 51.56 183 ASP A CA 1
ATOM 1414 C C . ASP A 1 183 ? -28.749 48.327 25.372 1.00 51.56 183 ASP A C 1
ATOM 1416 O O . ASP A 1 183 ? -29.917 48.537 25.703 1.00 51.56 183 ASP A O 1
ATOM 1420 N N . ASN A 1 184 ? -28.072 47.285 25.845 1.00 46.91 184 ASN A N 1
ATOM 1421 C CA . ASN A 1 184 ? -28.364 46.743 27.165 1.00 46.91 184 ASN A CA 1
ATOM 1422 C C . ASN A 1 184 ? -27.063 46.363 27.862 1.00 46.91 184 ASN A C 1
ATOM 1424 O O . ASN A 1 184 ? -26.433 45.341 27.580 1.00 46.91 184 ASN A O 1
ATOM 1428 N N . ASP A 1 185 ? -26.693 47.236 28.793 1.00 47.56 185 ASP A N 1
ATOM 1429 C CA . ASP A 1 185 ? -25.861 46.910 29.934 1.00 47.56 185 ASP A CA 1
ATOM 1430 C C . ASP A 1 185 ? -26.525 45.776 30.723 1.00 47.56 185 ASP A C 1
ATOM 1432 O O . ASP A 1 185 ? -27.487 46.007 31.446 1.00 47.56 185 ASP A O 1
ATOM 1436 N N . ASP A 1 186 ? -25.970 44.572 30.638 1.00 43.84 186 ASP A N 1
ATOM 1437 C CA . ASP A 1 186 ? -26.028 43.614 31.737 1.00 43.84 186 ASP A CA 1
ATOM 1438 C C . ASP A 1 186 ? -24.661 42.936 31.853 1.00 43.84 186 ASP A C 1
ATOM 1440 O O . ASP A 1 186 ? -24.292 41.990 31.154 1.00 43.84 186 ASP A O 1
ATOM 1444 N N . VAL A 1 187 ? -23.870 43.515 32.753 1.00 53.72 187 VAL A N 1
ATOM 1445 C CA . VAL A 1 187 ? -22.690 42.914 33.361 1.00 53.72 187 VAL A CA 1
ATOM 1446 C C . VAL A 1 187 ? -23.117 41.664 34.122 1.00 53.72 187 VAL A C 1
ATOM 1448 O O . VAL A 1 187 ? -23.473 41.748 35.294 1.00 53.72 187 VAL A O 1
ATOM 1451 N N . ASP A 1 188 ? -23.037 40.505 33.473 1.00 41.75 188 ASP A N 1
ATOM 1452 C CA . ASP A 1 188 ? -23.064 39.231 34.181 1.00 41.75 188 ASP A CA 1
ATOM 1453 C C . ASP A 1 188 ? -21.684 38.570 34.134 1.00 41.75 188 ASP A C 1
ATOM 1455 O O . ASP A 1 188 ? -21.117 38.258 33.083 1.00 41.75 188 ASP A O 1
ATOM 1459 N N . ASP A 1 189 ? -21.143 38.405 35.337 1.00 47.34 189 ASP A N 1
ATOM 1460 C CA . ASP A 1 189 ? -19.923 37.705 35.717 1.00 47.34 189 ASP A CA 1
ATOM 1461 C C . ASP A 1 189 ? -20.044 36.213 35.371 1.00 47.34 189 ASP A C 1
ATOM 1463 O O . ASP A 1 189 ? -20.201 35.336 36.220 1.00 47.34 189 ASP A O 1
ATOM 1467 N N . ALA A 1 190 ? -20.006 35.899 34.079 1.00 47.84 190 ALA A N 1
ATOM 1468 C CA . ALA A 1 190 ? -19.812 34.543 33.615 1.00 47.84 190 ALA A CA 1
ATOM 1469 C C . ALA A 1 190 ? -18.319 34.234 33.730 1.00 47.84 190 ALA A C 1
ATOM 1471 O O . ALA A 1 190 ? -17.549 34.436 32.786 1.00 47.84 190 ALA A O 1
ATOM 1472 N N . HIS A 1 191 ? -17.900 33.721 34.893 1.00 48.88 191 HIS A N 1
ATOM 1473 C CA . HIS A 1 191 ? -16.706 32.885 34.995 1.00 48.88 191 HIS A CA 1
ATOM 1474 C C . HIS A 1 191 ? -16.591 32.067 33.709 1.00 48.88 191 HIS A C 1
ATOM 1476 O O . HIS A 1 191 ? -17.524 31.333 33.390 1.00 48.88 191 HIS A O 1
ATOM 1482 N N . SER A 1 192 ? -15.503 32.240 32.954 1.00 56.81 192 SER A N 1
ATOM 1483 C CA . SER A 1 192 ? -15.294 31.575 31.669 1.00 56.81 192 SER A CA 1
ATOM 1484 C C . SER A 1 192 ? -15.314 30.060 31.870 1.00 56.81 192 SER A C 1
ATOM 1486 O O . SER A 1 192 ? -14.293 29.427 32.139 1.00 56.81 192 SER A O 1
ATOM 1488 N N . LEU A 1 193 ? -16.511 29.481 31.822 1.00 70.94 193 LEU A N 1
ATO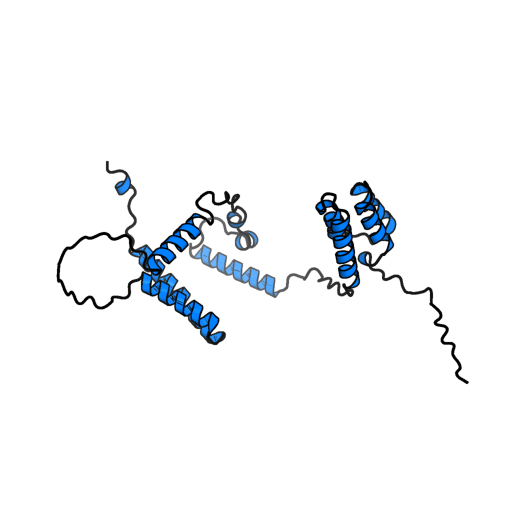M 1489 C CA . LEU A 1 193 ? -16.744 28.059 31.939 1.00 70.94 193 LEU A CA 1
ATOM 1490 C C . LEU A 1 193 ? -16.192 27.471 30.654 1.00 70.94 193 LEU A C 1
ATOM 1492 O O . LEU A 1 193 ? -16.790 27.638 29.594 1.00 70.94 193 LEU A O 1
ATOM 1496 N N . ILE A 1 194 ? -15.024 26.835 30.757 1.00 79.75 194 ILE A N 1
ATOM 1497 C CA . ILE A 1 194 ? -14.417 26.082 29.660 1.00 79.75 194 ILE A CA 1
ATOM 1498 C C . ILE A 1 194 ? -15.501 25.162 29.110 1.00 79.75 194 ILE A C 1
ATOM 1500 O O . ILE A 1 194 ? -15.981 24.258 29.803 1.00 79.75 194 ILE A O 1
ATOM 1504 N N . THR A 1 195 ? -15.917 25.429 27.878 1.00 83.56 195 THR A N 1
ATOM 1505 C CA . THR A 1 195 ? -16.941 24.628 27.231 1.00 83.56 195 THR A CA 1
ATOM 1506 C C . THR A 1 195 ? -16.346 23.273 26.859 1.00 83.56 195 THR A C 1
ATOM 1508 O O . THR A 1 195 ? -15.130 23.071 26.790 1.00 83.56 195 THR A O 1
ATOM 1511 N N . ARG A 1 196 ? -17.206 22.284 26.619 1.00 81.19 196 ARG A N 1
ATOM 1512 C CA . ARG A 1 196 ? -16.744 20.941 26.248 1.00 81.19 196 ARG A CA 1
ATOM 1513 C C . ARG A 1 196 ? -15.985 20.947 24.916 1.00 81.19 196 ARG A C 1
ATOM 1515 O O . ARG A 1 196 ? -15.030 20.192 24.758 1.00 81.19 196 ARG A O 1
ATOM 1522 N N . THR A 1 197 ? -16.385 21.822 23.999 1.00 85.19 197 THR A N 1
ATOM 1523 C CA . THR A 1 197 ? -15.689 22.104 22.739 1.00 85.19 197 THR A CA 1
ATOM 1524 C C . THR A 1 197 ? -14.304 22.695 22.985 1.00 85.19 197 THR A C 1
ATOM 1526 O O . THR A 1 197 ? -13.332 22.164 22.450 1.00 85.19 197 THR A O 1
ATOM 1529 N N . ASP A 1 198 ? -14.175 23.669 23.893 1.00 88.81 198 ASP A N 1
ATOM 1530 C CA . ASP A 1 198 ? -12.868 24.244 24.256 1.00 88.81 198 ASP A CA 1
ATOM 1531 C C . ASP A 1 198 ? -11.913 23.177 24.803 1.00 88.81 198 ASP A C 1
ATOM 1533 O O . ASP A 1 198 ? -10.711 23.191 24.539 1.00 88.81 198 ASP A O 1
ATOM 1537 N N . LEU A 1 199 ? -12.451 22.214 25.553 1.00 89.25 199 LEU A N 1
ATOM 1538 C CA . LEU A 1 199 ? -11.681 21.117 26.121 1.00 89.25 199 LEU A CA 1
ATOM 1539 C C . LEU A 1 199 ? -11.177 20.135 25.050 1.00 89.25 199 LEU A C 1
ATOM 1541 O O . LEU A 1 199 ? -10.045 19.652 25.147 1.00 89.25 199 LEU A O 1
ATOM 1545 N N . PHE A 1 200 ? -11.975 19.856 24.014 1.00 87.44 200 PHE A N 1
ATOM 1546 C CA . PHE A 1 200 ? -11.533 19.058 22.864 1.00 87.44 200 PHE A CA 1
ATOM 1547 C C . PHE A 1 200 ? -10.431 19.762 22.077 1.00 87.44 200 PHE A C 1
ATOM 1549 O O . PHE A 1 200 ? -9.407 19.139 21.774 1.00 87.44 200 PHE A O 1
ATOM 1556 N N . ASP A 1 201 ? -10.617 21.050 21.805 1.00 90.81 201 ASP A N 1
ATOM 1557 C CA . ASP A 1 201 ? -9.653 21.869 21.076 1.00 90.81 201 ASP A CA 1
ATOM 1558 C C . ASP A 1 201 ? -8.337 21.982 21.842 1.00 90.81 201 ASP A C 1
ATOM 1560 O O . ASP A 1 201 ? -7.253 21.841 21.267 1.00 90.81 201 ASP A O 1
ATOM 1564 N N . LEU A 1 202 ? -8.412 22.154 23.163 1.00 92.81 202 LEU A N 1
ATOM 1565 C CA . LEU A 1 202 ? -7.243 22.160 24.030 1.00 92.81 202 LEU A CA 1
ATOM 1566 C C . LEU A 1 202 ? -6.485 20.831 23.956 1.00 92.81 202 LEU A C 1
ATOM 1568 O O . LEU A 1 202 ? -5.266 20.838 23.785 1.00 92.81 202 LEU A O 1
ATOM 1572 N N . CYS A 1 203 ? -7.182 19.691 24.022 1.00 91.31 203 CYS A N 1
ATOM 1573 C CA . CYS A 1 203 ? -6.539 18.381 23.899 1.00 91.31 203 CYS A CA 1
ATOM 1574 C C . CYS A 1 203 ? -5.815 18.233 22.554 1.00 91.31 203 CYS A C 1
ATOM 1576 O O . CYS A 1 203 ? -4.682 17.758 22.517 1.00 91.31 203 CYS A O 1
ATOM 1578 N N . GLN A 1 204 ? -6.431 18.682 21.459 1.00 89.56 204 GLN A N 1
ATOM 1579 C CA . GLN A 1 204 ? -5.826 18.618 20.129 1.00 89.56 204 GLN A CA 1
ATOM 1580 C C . GLN A 1 204 ? -4.590 19.520 20.008 1.00 89.56 204 GLN A C 1
ATOM 1582 O O . GLN A 1 204 ? -3.579 19.111 19.434 1.00 89.56 204 GLN A O 1
ATOM 1587 N N . ARG A 1 205 ? -4.635 20.727 20.584 1.00 93.56 205 ARG A N 1
ATOM 1588 C CA . ARG A 1 205 ? -3.487 21.646 20.605 1.00 93.56 205 ARG A CA 1
ATOM 1589 C C . ARG A 1 205 ? -2.330 21.095 21.436 1.00 93.56 205 ARG A C 1
ATOM 1591 O O . ARG A 1 205 ? -1.182 21.218 21.014 1.00 93.56 205 ARG A O 1
ATOM 1598 N N . ILE A 1 206 ? -2.614 20.461 22.576 1.00 91.94 206 ILE A N 1
ATOM 1599 C CA . ILE A 1 206 ? -1.583 19.827 23.409 1.00 91.94 206 ILE A CA 1
ATOM 1600 C C . ILE A 1 206 ? -0.964 18.634 22.673 1.00 91.94 206 ILE A C 1
ATOM 1602 O O . ILE A 1 206 ? 0.259 18.549 22.607 1.00 91.94 206 ILE A O 1
ATOM 1606 N N . GLU A 1 207 ? -1.771 17.760 22.059 1.00 89.62 207 GLU A N 1
ATOM 1607 C CA . GLU A 1 207 ? -1.268 16.645 21.238 1.00 89.62 207 GLU A CA 1
ATOM 1608 C C . GLU 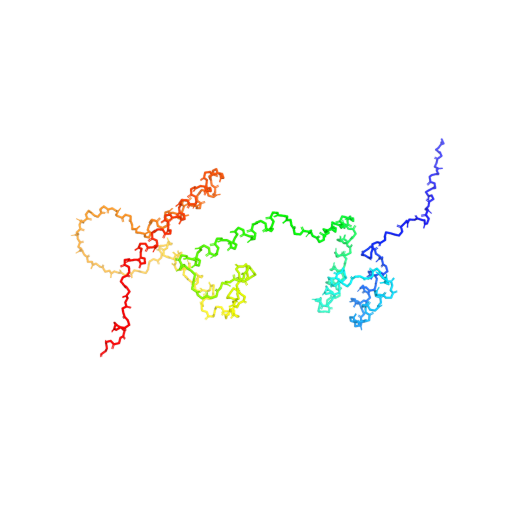A 1 207 ? -0.319 17.156 20.136 1.00 89.62 207 GLU A C 1
ATOM 1610 O O . GLU A 1 207 ? 0.804 16.666 20.000 1.00 89.62 207 GLU A O 1
ATOM 1615 N N . ALA A 1 208 ? -0.727 18.190 19.393 1.00 89.69 208 ALA A N 1
ATOM 1616 C CA . ALA A 1 208 ? 0.089 18.780 18.334 1.00 89.69 208 ALA A CA 1
ATOM 1617 C C . ALA A 1 208 ? 1.387 19.416 18.864 1.00 89.69 208 ALA A C 1
ATOM 1619 O O . ALA A 1 208 ? 2.448 19.242 18.262 1.00 89.69 208 ALA A O 1
ATOM 1620 N N . GLY A 1 209 ? 1.320 20.123 19.995 1.00 90.19 209 GLY A N 1
ATOM 1621 C CA . GLY A 1 209 ? 2.485 20.730 20.638 1.00 90.19 209 GLY A CA 1
ATOM 1622 C C . GLY A 1 209 ? 3.489 19.691 21.139 1.00 90.19 209 GLY A C 1
ATOM 1623 O O . GLY A 1 209 ? 4.692 19.856 20.946 1.00 90.19 209 GLY A O 1
ATOM 1624 N N . CYS A 1 210 ? 3.017 18.583 21.712 1.00 87.50 210 CYS A N 1
ATOM 1625 C CA . CYS A 1 210 ? 3.886 17.495 22.158 1.00 87.50 210 CYS A CA 1
ATOM 1626 C C . CYS A 1 210 ? 4.608 16.818 20.992 1.00 87.50 210 CYS A C 1
ATOM 1628 O O . CYS A 1 210 ? 5.800 16.553 21.092 1.00 87.50 210 CYS A O 1
ATOM 1630 N N . MET A 1 211 ? 3.934 16.610 19.859 1.00 84.88 211 MET A N 1
ATOM 1631 C CA . MET A 1 211 ? 4.577 16.043 18.666 1.00 84.88 211 MET A CA 1
ATOM 1632 C C . MET A 1 211 ? 5.658 16.962 18.075 1.00 84.88 211 MET A C 1
ATOM 1634 O O . MET A 1 211 ? 6.601 16.470 17.461 1.00 84.88 211 MET A O 1
ATOM 1638 N N . GLN A 1 212 ? 5.526 18.281 18.243 1.00 87.19 212 GLN A N 1
ATOM 1639 C CA . GLN A 1 212 ? 6.468 19.264 17.695 1.00 87.19 212 GLN A CA 1
ATOM 1640 C C . GLN A 1 212 ? 7.646 19.570 18.627 1.00 87.19 212 GLN A C 1
ATOM 1642 O O . GLN A 1 212 ? 8.756 19.793 18.149 1.00 87.19 212 GLN A O 1
ATOM 1647 N N . PHE A 1 213 ? 7.416 19.597 19.942 1.00 87.00 213 PHE A N 1
ATOM 1648 C CA . PHE A 1 213 ? 8.384 20.130 20.910 1.00 87.00 213 PHE A CA 1
ATOM 1649 C C . PHE A 1 213 ? 8.693 19.189 22.079 1.00 87.00 213 PHE A C 1
ATOM 1651 O O . PHE A 1 213 ? 9.564 19.494 22.892 1.00 87.00 213 PHE A O 1
ATOM 1658 N N . GLY A 1 214 ? 7.968 18.079 22.213 1.00 83.44 214 GLY A N 1
ATOM 1659 C CA . GLY A 1 214 ? 8.066 17.196 23.368 1.00 83.44 214 GLY A CA 1
ATOM 1660 C C . GLY A 1 214 ? 9.114 16.093 23.221 1.00 83.44 214 GLY A C 1
ATOM 1661 O O . GLY A 1 214 ? 9.478 15.671 22.125 1.00 83.44 214 GLY A O 1
ATOM 1662 N N . ASP A 1 215 ? 9.568 15.577 24.365 1.00 92.25 215 ASP A N 1
ATOM 1663 C CA . ASP A 1 215 ? 10.349 14.340 24.417 1.00 92.25 215 ASP A CA 1
ATOM 1664 C C . ASP A 1 215 ? 9.516 13.162 23.864 1.00 92.25 215 ASP A C 1
ATOM 1666 O O . ASP A 1 215 ? 8.329 13.068 24.199 1.00 92.25 215 ASP A O 1
ATOM 1670 N N . PRO A 1 216 ? 10.079 12.250 23.048 1.00 86.75 216 PRO A N 1
ATOM 1671 C CA . PRO A 1 216 ? 9.305 11.182 22.413 1.00 86.75 216 PRO A CA 1
ATOM 1672 C C . PRO A 1 216 ? 8.560 10.257 23.386 1.00 86.75 216 PRO A C 1
ATOM 1674 O O . PRO A 1 216 ? 7.437 9.845 23.095 1.00 86.75 216 PRO A O 1
ATOM 1677 N N . GLN A 1 217 ? 9.149 9.932 24.542 1.00 87.50 217 GLN A N 1
ATOM 1678 C CA . GLN A 1 217 ? 8.525 9.033 25.520 1.00 87.50 217 GLN A CA 1
ATOM 1679 C C . GLN A 1 217 ? 7.417 9.745 26.294 1.00 87.50 217 GLN A C 1
ATOM 1681 O O . GLN A 1 217 ? 6.317 9.209 26.457 1.00 87.50 217 GLN A O 1
ATOM 1686 N N . PHE A 1 218 ? 7.678 10.981 26.719 1.00 87.44 218 PHE A N 1
ATOM 1687 C CA . PHE A 1 218 ? 6.673 11.808 27.379 1.00 87.44 218 PHE A CA 1
ATOM 1688 C C . PHE A 1 218 ? 5.483 12.109 26.455 1.00 87.44 218 PHE A C 1
ATOM 1690 O O . PHE A 1 218 ? 4.328 11.949 26.852 1.00 87.44 218 PHE A O 1
ATOM 1697 N N . SER A 1 219 ? 5.759 12.475 25.202 1.00 90.44 219 SER A N 1
ATOM 1698 C CA . SER A 1 219 ? 4.746 12.830 24.202 1.00 90.44 219 SER A CA 1
ATOM 1699 C C . SER A 1 219 ? 3.854 11.652 23.844 1.00 90.44 219 SER A C 1
ATOM 1701 O O . SER A 1 219 ? 2.643 11.826 23.702 1.00 90.44 219 SER A O 1
ATOM 1703 N N . LEU A 1 220 ? 4.420 10.444 23.748 1.00 88.44 220 LEU A N 1
ATOM 1704 C CA . LEU A 1 220 ? 3.644 9.231 23.516 1.00 88.44 220 LEU A CA 1
ATOM 1705 C C . LEU A 1 220 ? 2.690 8.951 24.682 1.00 88.44 220 LEU A C 1
ATOM 1707 O O . LEU A 1 220 ? 1.501 8.729 24.456 1.00 88.44 220 LEU A O 1
ATOM 1711 N N . ASN A 1 221 ? 3.186 9.000 25.922 1.00 91.44 221 ASN A N 1
ATOM 1712 C CA . ASN A 1 221 ? 2.364 8.751 27.106 1.00 91.44 221 ASN A CA 1
ATOM 1713 C C . ASN A 1 221 ? 1.233 9.785 27.222 1.00 91.44 221 ASN A C 1
ATOM 1715 O O . ASN A 1 221 ? 0.063 9.422 27.337 1.00 91.44 221 ASN A O 1
ATOM 1719 N N . LEU A 1 222 ? 1.564 11.071 27.086 1.00 90.62 222 LEU A N 1
ATOM 1720 C CA . LEU A 1 222 ? 0.586 12.151 27.145 1.00 90.62 222 LEU A CA 1
ATOM 1721 C C . LEU A 1 222 ? -0.456 12.047 26.021 1.00 90.62 222 LEU A C 1
ATOM 1723 O O . LEU A 1 222 ? -1.647 12.190 26.283 1.00 90.62 222 LEU A O 1
ATOM 1727 N N . SER A 1 223 ? -0.046 11.702 24.797 1.00 88.38 223 SER A N 1
ATOM 1728 C CA . SER A 1 223 ? -0.977 11.481 23.679 1.00 88.38 223 SER A CA 1
ATOM 1729 C C . SER A 1 223 ? -1.946 10.328 23.950 1.00 88.38 223 SER A C 1
ATOM 1731 O O . SER A 1 223 ? -3.127 10.420 23.617 1.00 88.38 223 SER A O 1
ATOM 1733 N N . VAL A 1 224 ? -1.479 9.242 24.575 1.00 90.25 224 VAL A N 1
ATOM 1734 C CA . VAL A 1 224 ? -2.352 8.131 24.983 1.00 90.25 224 VAL A CA 1
ATOM 1735 C C . VAL A 1 224 ? -3.387 8.610 26.002 1.00 90.25 224 VAL A C 1
ATOM 1737 O O . VAL A 1 224 ? -4.575 8.335 25.832 1.00 90.25 224 VAL A O 1
ATOM 1740 N N . GLN A 1 225 ? -2.970 9.372 27.016 1.00 93.25 225 GLN A N 1
ATOM 1741 C CA . GLN A 1 225 ? -3.888 9.900 28.030 1.00 93.25 225 GLN A CA 1
ATOM 1742 C C . GLN A 1 225 ? -4.917 10.876 27.443 1.00 93.25 225 GLN A C 1
ATOM 1744 O O . GLN A 1 225 ? -6.103 10.773 27.754 1.00 93.25 225 GLN A O 1
ATOM 1749 N N . LEU A 1 226 ? -4.500 11.776 26.547 1.00 92.38 226 LEU A N 1
ATOM 1750 C CA . LEU A 1 226 ? -5.400 12.737 25.897 1.00 92.38 226 LEU A CA 1
ATOM 1751 C C . LEU A 1 226 ? -6.439 12.040 25.015 1.00 92.38 226 LEU A C 1
ATOM 1753 O O . LEU A 1 226 ? -7.619 12.389 25.064 1.00 92.38 226 LEU A O 1
ATOM 1757 N N . ARG A 1 227 ? -6.053 10.986 24.286 1.00 89.25 227 ARG A N 1
ATOM 1758 C CA . ARG A 1 227 ? -7.005 10.175 23.511 1.00 89.25 227 ARG A CA 1
ATOM 1759 C C . ARG A 1 227 ? -8.021 9.464 24.395 1.00 89.25 227 ARG A C 1
ATOM 1761 O O . ARG A 1 227 ? -9.207 9.470 24.066 1.00 89.25 227 ARG A O 1
ATOM 1768 N N . ILE A 1 228 ? -7.580 8.875 25.510 1.00 91.81 228 ILE A N 1
ATOM 1769 C CA . ILE A 1 228 ? -8.481 8.233 26.479 1.00 91.81 228 ILE A CA 1
ATOM 1770 C C . ILE A 1 228 ? -9.475 9.262 27.016 1.00 91.81 228 ILE A C 1
ATOM 1772 O O . ILE A 1 228 ? -10.682 9.028 26.991 1.00 91.81 228 ILE A O 1
ATOM 1776 N N . PHE A 1 229 ? -8.978 10.422 27.440 1.00 91.56 229 PHE A N 1
ATOM 1777 C CA . PHE A 1 229 ? -9.801 11.495 27.976 1.00 91.56 229 PHE A CA 1
ATOM 1778 C C . PHE A 1 229 ? -10.838 12.000 26.963 1.00 91.56 229 PHE A C 1
ATOM 1780 O O . PHE A 1 229 ? -12.027 12.050 27.275 1.00 91.56 229 PHE A O 1
ATOM 1787 N N . ARG A 1 230 ? -10.431 12.265 25.716 1.00 91.00 230 ARG A N 1
ATOM 1788 C CA . ARG A 1 230 ? -11.344 12.632 24.618 1.00 91.00 230 ARG A CA 1
ATOM 1789 C C . ARG A 1 230 ? -12.399 11.557 24.360 1.00 91.00 230 ARG A C 1
ATOM 1791 O O . ARG A 1 230 ? -13.558 11.883 24.116 1.00 91.00 230 ARG A O 1
ATOM 1798 N N . GLY A 1 231 ? -12.019 10.281 24.429 1.00 87.88 231 GLY A N 1
ATOM 1799 C CA . GLY A 1 231 ? -12.949 9.159 24.314 1.00 87.88 231 GLY A CA 1
ATOM 1800 C C . GLY A 1 231 ? -14.009 9.162 25.418 1.00 87.88 231 GLY A C 1
ATOM 1801 O O . GLY A 1 231 ? -15.193 8.983 25.135 1.00 87.88 231 GLY A O 1
ATOM 1802 N N . THR A 1 232 ? -13.605 9.429 26.661 1.00 89.88 232 THR A N 1
ATOM 1803 C CA . THR A 1 232 ? -14.530 9.587 27.794 1.00 89.88 232 THR A CA 1
ATOM 1804 C C . THR A 1 232 ? -15.462 10.773 27.583 1.00 89.88 232 THR A C 1
ATOM 1806 O O . THR A 1 232 ? -16.673 10.629 27.752 1.00 89.88 232 THR A O 1
ATOM 1809 N N . LEU A 1 233 ? -14.931 11.910 27.123 1.00 86.38 233 LEU A N 1
ATOM 1810 C CA . LEU A 1 233 ? -15.744 13.093 26.869 1.00 86.38 233 LEU A CA 1
ATOM 1811 C C . LEU A 1 233 ? -16.821 12.839 25.803 1.00 86.38 233 LEU A C 1
ATOM 1813 O O . LEU A 1 233 ? -17.980 13.204 26.002 1.00 86.38 233 LEU A O 1
ATOM 1817 N N . ARG A 1 234 ? -16.469 12.167 24.702 1.00 86.12 234 ARG A N 1
ATOM 1818 C CA . ARG A 1 234 ? -17.436 11.801 23.651 1.00 86.12 234 ARG A CA 1
ATOM 1819 C C . ARG A 1 234 ? -18.485 10.817 24.149 1.00 86.12 234 ARG A C 1
ATOM 1821 O O . ARG A 1 234 ? -19.653 10.924 23.798 1.00 86.12 234 ARG A O 1
ATOM 1828 N N . ARG A 1 235 ? -18.083 9.849 24.974 1.00 85.62 235 ARG A N 1
ATOM 1829 C CA . ARG A 1 235 ? -19.016 8.873 25.545 1.00 85.62 235 ARG A CA 1
ATOM 1830 C C . ARG A 1 235 ? -20.051 9.551 26.430 1.00 85.62 235 ARG A C 1
ATOM 1832 O O . ARG A 1 235 ? -21.231 9.268 26.305 1.00 85.62 235 ARG A O 1
ATOM 1839 N N . GLU A 1 236 ? -19.612 10.430 27.317 1.00 83.94 236 GLU A N 1
ATOM 1840 C CA . GLU A 1 236 ? -20.510 11.206 28.171 1.00 83.94 236 GLU A CA 1
ATOM 1841 C C . GLU A 1 236 ? -21.458 12.092 27.352 1.00 83.94 236 GLU A C 1
ATOM 1843 O O . GLU A 1 236 ? -22.632 12.162 27.686 1.00 83.94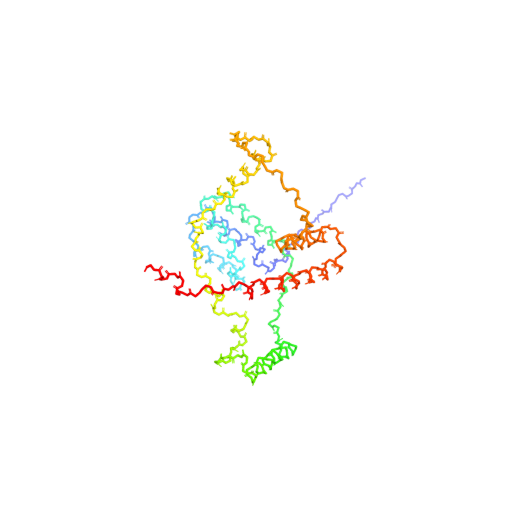 236 GLU A O 1
ATOM 1848 N N . GLU A 1 237 ? -20.985 12.702 26.262 1.00 81.56 237 GLU A N 1
ATOM 1849 C CA . GLU A 1 237 ? -21.831 13.480 25.347 1.00 81.56 237 GLU A CA 1
ATOM 1850 C C . GLU A 1 237 ? -22.912 12.608 24.694 1.00 81.56 237 GLU A C 1
ATOM 1852 O O . GLU A 1 237 ? -24.093 12.935 24.739 1.00 81.56 237 GLU A O 1
ATOM 1857 N N . LEU A 1 238 ? -22.544 11.434 24.182 1.00 79.25 238 LEU A N 1
ATOM 1858 C CA . LEU A 1 238 ? -23.511 10.484 23.624 1.00 79.25 238 LEU A CA 1
ATOM 1859 C C . LEU A 1 238 ? -24.526 9.983 24.662 1.00 79.25 238 LEU A C 1
ATOM 1861 O O . LEU A 1 238 ? -25.658 9.673 24.310 1.00 79.25 238 LEU A O 1
ATOM 1865 N N . MET A 1 239 ? -24.134 9.904 25.936 1.00 75.69 239 MET A N 1
ATOM 1866 C CA . MET A 1 239 ? -25.022 9.490 27.026 1.00 75.69 239 MET A CA 1
ATOM 1867 C C . MET A 1 239 ? -25.960 10.614 27.492 1.00 75.69 239 MET A C 1
ATOM 1869 O O . MET A 1 239 ? -27.007 10.320 28.069 1.00 75.69 239 MET A O 1
ATOM 1873 N N . THR A 1 240 ? -25.603 11.886 27.283 1.00 71.00 240 THR A N 1
ATOM 1874 C CA . THR A 1 240 ? -26.435 13.042 27.659 1.00 71.00 240 THR A CA 1
ATOM 1875 C C . THR A 1 240 ? -27.333 13.530 26.528 1.00 71.00 240 THR A C 1
ATOM 1877 O O . THR A 1 240 ? -28.366 14.149 26.801 1.00 71.00 240 THR A O 1
ATOM 1880 N N . VAL A 1 241 ? -26.996 13.226 25.272 1.00 69.69 241 VAL A N 1
ATOM 1881 C CA . VAL A 1 241 ? -27.881 13.463 24.131 1.00 69.69 241 VAL A CA 1
ATOM 1882 C C . VAL A 1 241 ? -29.092 12.538 24.260 1.00 69.69 241 VAL A C 1
ATOM 1884 O O . VAL A 1 241 ? -29.015 11.329 24.050 1.00 69.69 241 VAL A O 1
ATOM 1887 N N . LYS A 1 242 ? -30.242 13.113 24.631 1.00 60.44 242 LYS A N 1
ATOM 1888 C CA . LYS A 1 242 ? -31.523 12.405 24.589 1.00 60.44 242 LYS A CA 1
ATOM 1889 C C . LYS A 1 242 ? -31.764 11.956 23.153 1.00 60.44 242 LYS A C 1
ATOM 1891 O O . LYS A 1 242 ? -31.908 12.789 22.264 1.00 60.44 242 LYS A O 1
ATOM 1896 N N . GLN A 1 243 ? -31.812 10.645 22.952 1.00 59.81 243 GLN A N 1
ATOM 1897 C CA . GLN A 1 243 ? -32.205 10.033 21.693 1.00 59.81 243 GLN A CA 1
ATOM 1898 C C . GLN A 1 243 ? -33.590 10.576 21.316 1.00 59.81 243 GLN A C 1
ATOM 1900 O O . GLN A 1 243 ? -34.568 10.338 22.028 1.00 59.81 243 GLN A O 1
ATOM 1905 N N . SER A 1 244 ? -33.668 11.368 20.248 1.00 58.81 244 SER A N 1
ATOM 1906 C CA . SER A 1 244 ? -34.942 11.816 19.696 1.00 58.81 244 SER A CA 1
ATOM 1907 C C . SER A 1 244 ? -35.691 10.575 19.215 1.00 58.81 244 SER A C 1
ATOM 1909 O O . SER A 1 244 ? -35.205 9.838 18.354 1.00 58.81 244 SER A O 1
ATOM 1911 N N . SER A 1 245 ? -36.836 10.272 19.835 1.00 63.19 245 SER A N 1
ATOM 1912 C CA . SER A 1 245 ? -37.657 9.152 19.375 1.00 63.19 245 SER A CA 1
ATOM 1913 C C . SER A 1 245 ? -38.230 9.493 18.002 1.00 63.19 245 SER A C 1
ATOM 1915 O O . SER A 1 245 ? -38.515 10.657 17.710 1.00 63.19 245 SER A O 1
ATOM 1917 N N . LEU A 1 246 ? -38.409 8.476 17.154 1.00 62.53 246 LEU A N 1
ATOM 1918 C CA . LEU A 1 246 ? -39.024 8.630 15.830 1.00 62.53 246 LEU A CA 1
ATOM 1919 C C . LEU A 1 246 ? -40.384 9.345 15.897 1.00 62.53 246 LEU A C 1
ATOM 1921 O O . LEU A 1 246 ? -40.749 10.039 14.956 1.00 62.53 246 LEU A O 1
ATOM 1925 N N . ASP A 1 247 ? -41.091 9.256 17.024 1.00 65.38 247 ASP A N 1
ATOM 1926 C CA . ASP A 1 247 ? -42.379 9.923 17.239 1.00 65.38 247 ASP A CA 1
ATOM 1927 C C . ASP A 1 247 ? -42.280 11.457 17.193 1.00 65.38 247 ASP A C 1
ATOM 1929 O O . ASP A 1 247 ? -43.254 12.117 16.839 1.00 65.38 247 ASP A O 1
ATOM 1933 N N . GLN A 1 248 ? -41.109 12.039 17.489 1.00 66.81 248 GLN A N 1
ATOM 1934 C CA . GLN A 1 248 ? -40.878 13.486 17.364 1.00 66.81 248 GLN A CA 1
ATOM 1935 C C . GLN A 1 248 ? -40.817 13.963 15.906 1.00 66.81 248 GLN A C 1
ATOM 1937 O O . GLN A 1 248 ? -40.965 15.156 15.659 1.00 66.81 248 GLN A O 1
ATOM 1942 N N . PHE A 1 249 ? -40.617 13.055 14.944 1.00 62.19 249 PHE A N 1
ATOM 1943 C CA . PHE A 1 249 ? -40.589 13.375 13.513 1.00 62.19 249 PHE A CA 1
ATOM 1944 C C . PHE A 1 249 ? -41.945 13.189 12.818 1.00 62.19 249 PHE A C 1
ATOM 1946 O O . PHE A 1 249 ? -42.117 13.670 11.700 1.00 62.19 249 PHE A O 1
ATOM 1953 N N . PHE A 1 250 ? -42.907 12.515 13.458 1.00 70.31 250 PHE A N 1
ATOM 1954 C CA . PHE A 1 250 ? -44.213 12.200 12.863 1.00 70.31 250 PHE A CA 1
ATOM 1955 C C . PHE A 1 250 ? -45.396 12.956 13.482 1.00 70.31 250 PHE A C 1
ATOM 1957 O O . PHE A 1 250 ? -46.536 12.712 13.089 1.00 70.31 250 PHE A O 1
ATOM 1964 N N . SER A 1 251 ? -45.166 13.886 14.412 1.00 52.69 251 SER A N 1
ATOM 1965 C CA . SER A 1 251 ? -46.216 14.781 14.906 1.00 52.69 251 SER A CA 1
ATOM 1966 C C . SER A 1 251 ? -46.407 15.980 13.967 1.00 52.69 251 SER A C 1
ATOM 1968 O O . SER A 1 251 ? -45.827 17.048 14.158 1.00 52.69 251 SER A O 1
ATOM 1970 N N . VAL A 1 252 ? -47.245 15.784 12.945 1.00 50.38 252 VAL A N 1
ATOM 1971 C CA . VAL A 1 252 ? -47.919 16.855 12.186 1.00 50.38 252 VAL A CA 1
ATOM 1972 C C . VAL A 1 252 ? -49.389 16.881 12.576 1.00 50.38 252 VAL A C 1
ATOM 1974 O O . VAL A 1 252 ? -49.987 15.784 12.652 1.00 50.38 252 VAL A O 1
#

Foldseek 3Di:
DDDDDPPPPDDPPPPPPLQLLQDPVLLVLLLCVLVDPDDPVRSLVSSCVVCPVNDDCVLCVQLSVQSVVCVNVSVSSVVSSVVSSVVSVVPPPPPPPVPPPPCPVVNVVVLVVVVVVQVVCVVVVNDDDDRDDPCCVVPPPVVVPPPPPPPCPDDPPPVVVVVVVVVVCVVVPVDDDDDDDDDDDDDDPPPPDCDLVNLLVVLVVLLVCCVVPNDPVVSVVSNVVSVVVVVVSVVVVVVPPDDDPVVVVPDD

Mean predicted aligned error: 22.97 Å